Protein AF-X0TZ34-F1 (afdb_monomer_lite)

pLDDT: mean 92.4, std 10.48, range [39.44, 98.81]

Secondary structure (DSSP, 8-state):
--------------PPPBSSS--BPTT-SSEE-SSSEEEEEBPPPB-TT-EEEEEEETT-GGG---EES-SEEEEESPPTT-EEEEEEEEEESSTT-PBPPPPPPEEEE--SSS--PPPBSSB--EEEEEEEEETTEEEEEEPPPB-SSPPPEEEEEEEEE--TT-S-GGGG---EES-SEEEE-S--SSEEEEEEEEE-SSSS--BPBPPPPEEEE--PPP-EEEESSSS-SSHHHHHHHPPTT-EEEE-SEEE-SGGGSS---TT---EEEES-TT-HHHHTTEEE--

Structure (mmCIF, N/CA/C/O backbone):
data_AF-X0TZ34-F1
#
_entry.id   AF-X0TZ34-F1
#
loop_
_atom_site.group_PDB
_atom_site.id
_atom_site.type_symbol
_atom_site.label_atom_id
_atom_site.label_alt_id
_atom_site.label_comp_id
_atom_site.label_asym_id
_atom_site.label_entity_id
_atom_site.label_seq_id
_atom_site.pdbx_PDB_ins_code
_atom_site.Cartn_x
_atom_site.Cartn_y
_atom_site.Cartn_z
_atom_site.occupancy
_atom_site.B_iso_or_equiv
_atom_site.auth_seq_id
_atom_site.auth_comp_id
_atom_site.auth_asym_id
_atom_site.auth_atom_id
_atom_site.pdbx_PDB_model_num
ATOM 1 N N . ARG A 1 1 ? -42.111 -5.971 -45.972 1.00 45.38 1 ARG A N 1
ATOM 2 C CA . ARG A 1 1 ? -40.993 -6.686 -45.313 1.00 45.38 1 ARG A CA 1
ATOM 3 C C . ARG A 1 1 ? -39.808 -5.736 -45.344 1.00 45.38 1 ARG A C 1
ATOM 5 O O . ARG A 1 1 ? -39.245 -5.550 -46.411 1.00 45.38 1 ARG A O 1
ATOM 12 N N . VAL A 1 2 ? -39.549 -5.025 -44.247 1.00 39.44 2 VAL A N 1
ATOM 13 C CA . VAL A 1 2 ? -38.403 -4.110 -44.161 1.00 39.44 2 VAL A CA 1
ATOM 14 C C . VAL A 1 2 ? -37.167 -4.966 -43.904 1.00 39.44 2 VAL A C 1
ATOM 16 O O . VAL A 1 2 ? -37.159 -5.762 -42.968 1.00 39.44 2 VAL A O 1
ATOM 19 N N . ASN A 1 3 ? -36.176 -4.858 -44.788 1.00 45.75 3 ASN A N 1
ATOM 20 C CA . ASN A 1 3 ? -34.859 -5.461 -44.617 1.00 45.75 3 ASN A CA 1
ATOM 21 C C . ASN A 1 3 ? -34.151 -4.718 -43.479 1.00 45.75 3 ASN A C 1
ATOM 23 O O . ASN A 1 3 ? -33.671 -3.608 -43.682 1.00 45.75 3 ASN A O 1
ATOM 27 N N . LEU A 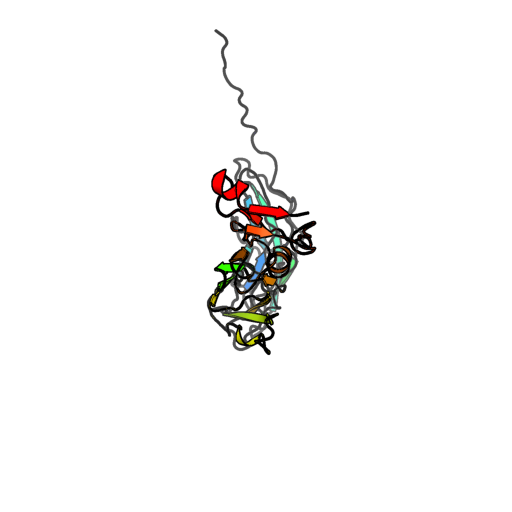1 4 ? -34.077 -5.325 -42.294 1.00 52.50 4 LEU A N 1
ATOM 28 C CA . LEU A 1 4 ? -33.217 -4.870 -41.193 1.00 52.50 4 LEU A CA 1
ATOM 29 C C . LEU A 1 4 ? -31.774 -5.361 -41.415 1.00 52.50 4 LEU A C 1
ATOM 31 O O . LEU A 1 4 ? -31.155 -5.974 -40.549 1.00 52.50 4 LEU A O 1
ATOM 35 N N . GLY A 1 5 ? -31.257 -5.159 -42.628 1.00 50.56 5 GLY A N 1
ATOM 36 C CA . GLY A 1 5 ? -29.884 -5.494 -42.970 1.00 50.56 5 GLY A CA 1
ATOM 37 C C . GLY A 1 5 ? -28.943 -4.412 -42.456 1.00 50.56 5 GLY A C 1
ATOM 38 O O . GLY A 1 5 ? -28.844 -3.381 -43.101 1.00 50.56 5 GLY A O 1
ATOM 39 N N . ARG A 1 6 ? -28.259 -4.708 -41.341 1.00 58.19 6 ARG A N 1
ATOM 40 C CA . ARG A 1 6 ? -27.016 -4.083 -40.846 1.00 58.19 6 ARG A CA 1
ATOM 41 C C . ARG A 1 6 ? -27.006 -2.555 -40.698 1.00 58.19 6 ARG A C 1
ATOM 43 O O . ARG A 1 6 ? -26.849 -1.852 -41.680 1.00 58.19 6 ARG A O 1
ATOM 50 N N . THR A 1 7 ? -26.997 -2.108 -39.445 1.00 47.91 7 THR A N 1
ATOM 51 C CA . THR A 1 7 ? -25.932 -1.269 -38.849 1.00 47.91 7 THR A CA 1
ATOM 52 C C . THR A 1 7 ? -26.250 -1.146 -37.360 1.00 47.91 7 THR A C 1
ATOM 54 O O . THR A 1 7 ? -26.796 -0.147 -36.904 1.00 47.91 7 THR A O 1
ATOM 57 N N . ILE A 1 8 ? -25.956 -2.198 -36.593 1.00 47.84 8 ILE A N 1
ATOM 58 C CA . ILE A 1 8 ? -25.351 -1.931 -35.290 1.00 47.84 8 ILE A CA 1
ATOM 59 C C . ILE A 1 8 ? -23.886 -1.811 -35.673 1.00 47.84 8 ILE A C 1
ATOM 61 O O . ILE A 1 8 ? -23.208 -2.820 -35.847 1.00 47.84 8 ILE A O 1
ATOM 65 N N . ASP A 1 9 ? -23.484 -0.596 -36.026 1.00 50.16 9 ASP A N 1
ATOM 66 C CA . ASP A 1 9 ? -22.079 -0.237 -35.993 1.00 50.16 9 ASP A CA 1
ATOM 67 C C . ASP A 1 9 ? -21.711 -0.421 -34.521 1.00 50.16 9 ASP A C 1
ATOM 69 O O . ASP A 1 9 ? -22.135 0.356 -33.663 1.00 50.16 9 ASP A O 1
ATOM 73 N N . SER A 1 10 ? -21.126 -1.572 -34.185 1.00 57.62 10 SER A N 1
ATOM 74 C CA . SER A 1 10 ? -20.376 -1.672 -32.945 1.00 57.62 10 SER A CA 1
ATOM 75 C C . SER A 1 10 ? -19.333 -0.584 -33.091 1.00 57.62 10 SER A C 1
ATOM 77 O O . SER A 1 10 ? -18.470 -0.739 -33.948 1.00 57.62 10 SER A O 1
ATOM 79 N N . LEU A 1 11 ? -19.512 0.537 -32.392 1.00 67.75 11 LEU A N 1
ATOM 80 C CA . LEU A 1 11 ? -18.576 1.652 -32.439 1.00 67.75 11 LEU A CA 1
ATOM 81 C C . LEU A 1 11 ? -17.196 1.053 -32.179 1.00 67.75 11 LEU A C 1
ATOM 83 O O . LEU A 1 11 ? -16.941 0.577 -31.074 1.00 67.75 11 LEU A O 1
ATOM 87 N N . GLU A 1 12 ? -16.389 0.934 -33.234 1.00 84.38 12 GLU A N 1
ATOM 88 C CA . GLU A 1 12 ? -15.029 0.442 -33.093 1.00 84.38 12 GLU A CA 1
ATOM 89 C C . GLU A 1 12 ? -14.312 1.442 -32.203 1.00 84.38 12 GLU A C 1
ATOM 91 O O . GLU A 1 12 ? -14.440 2.653 -32.391 1.00 84.38 12 GLU A O 1
ATOM 96 N N . ASP A 1 13 ? -13.625 0.927 -31.194 1.00 91.00 13 ASP A N 1
ATOM 97 C CA . ASP A 1 13 ? -12.923 1.778 -30.259 1.00 91.00 13 ASP A CA 1
ATOM 98 C C . ASP A 1 13 ? -11.748 2.461 -30.962 1.00 91.00 13 ASP A C 1
ATOM 100 O O . ASP A 1 13 ? -10.929 1.817 -31.627 1.00 91.00 13 ASP A O 1
ATOM 104 N N . THR A 1 14 ? -11.701 3.782 -30.845 1.00 93.88 14 THR A N 1
ATOM 105 C CA . THR A 1 14 ? -10.663 4.636 -31.428 1.00 93.88 14 THR A CA 1
ATOM 106 C C . THR A 1 14 ? -9.972 5.500 -30.379 1.00 93.88 14 THR A C 1
ATOM 108 O O . THR A 1 14 ? -9.149 6.339 -30.744 1.00 93.88 14 THR A O 1
ATOM 111 N N . ALA A 1 15 ? -10.375 5.404 -29.110 1.00 95.62 15 ALA A N 1
ATOM 112 C CA . ALA A 1 15 ? -9.789 6.194 -28.042 1.00 95.62 15 ALA A CA 1
ATOM 113 C C . ALA A 1 15 ? -8.644 5.398 -27.401 1.00 95.62 15 ALA A C 1
ATOM 115 O O . ALA A 1 15 ? -8.819 4.217 -27.139 1.00 95.62 15 ALA A O 1
ATOM 116 N N . PRO A 1 16 ? -7.474 6.010 -27.158 1.00 97.31 16 PRO A N 1
ATOM 117 C CA . PRO A 1 16 ? -6.454 5.374 -26.342 1.00 97.31 16 PRO A CA 1
ATOM 118 C C . PRO A 1 16 ? -6.848 5.396 -24.852 1.00 97.31 16 PRO A C 1
ATOM 120 O O . PRO A 1 16 ? -7.673 6.227 -24.444 1.00 97.31 16 PRO A O 1
ATOM 123 N N . PRO A 1 17 ? -6.202 4.561 -24.015 1.00 98.31 17 PRO A N 1
ATOM 124 C CA . PRO A 1 17 ? -6.399 4.581 -22.569 1.00 98.31 17 PRO A CA 1
ATOM 125 C C . PRO A 1 17 ? -6.136 5.949 -21.927 1.00 98.31 17 PRO A C 1
ATOM 127 O O . PRO A 1 17 ? -5.286 6.716 -22.373 1.00 98.31 17 PRO A O 1
ATOM 130 N N . VAL A 1 18 ? -6.812 6.228 -20.809 1.00 97.81 18 VAL A N 1
ATOM 131 C CA . VAL A 1 18 ? -6.665 7.482 -20.043 1.00 97.81 18 VAL A CA 1
ATOM 132 C C . VAL A 1 18 ? -5.932 7.216 -18.722 1.00 97.81 18 VAL A C 1
ATOM 134 O O . VAL A 1 18 ? -6.322 6.278 -18.033 1.00 97.81 18 VAL A O 1
ATOM 137 N N . PRO A 1 19 ? -4.962 8.045 -18.281 1.00 97.75 19 PRO A N 1
ATOM 138 C CA . PRO A 1 19 ? -4.499 9.283 -18.911 1.00 97.75 19 PRO A CA 1
ATOM 139 C C . PRO A 1 19 ? -3.610 9.065 -20.143 1.00 97.75 19 PRO A C 1
ATOM 141 O O . PRO A 1 19 ? -2.836 8.115 -20.208 1.00 97.75 19 PRO A O 1
ATOM 144 N N . ASP A 1 20 ? -3.698 10.015 -21.075 1.00 97.44 20 ASP A N 1
ATOM 145 C CA . ASP A 1 20 ? -2.849 10.119 -22.261 1.00 97.44 20 ASP A CA 1
ATOM 146 C C . ASP A 1 20 ? -2.076 11.463 -22.223 1.00 97.44 20 ASP A C 1
ATOM 148 O O . ASP A 1 20 ? -2.704 12.523 -22.351 1.00 97.44 20 ASP A O 1
ATOM 152 N N . PRO A 1 21 ? -0.746 11.466 -21.984 1.00 98.19 21 PRO A N 1
ATOM 153 C CA . PRO A 1 21 ? 0.108 10.295 -21.772 1.00 98.19 21 PRO A CA 1
ATOM 154 C C . PRO A 1 21 ? -0.032 9.694 -20.356 1.00 98.19 21 PRO A C 1
ATOM 156 O O . PRO A 1 21 ? -0.461 10.391 -19.429 1.00 98.19 21 PRO A O 1
ATOM 159 N N . PRO A 1 22 ? 0.417 8.442 -20.138 1.00 98.19 22 PRO A N 1
ATOM 160 C CA . PRO A 1 22 ? 0.488 7.839 -18.814 1.00 98.19 22 PRO A CA 1
ATOM 161 C C . PRO A 1 22 ? 1.369 8.643 -17.856 1.00 98.19 22 PRO A C 1
ATOM 163 O O . PRO A 1 22 ? 2.401 9.206 -18.236 1.00 98.19 22 PRO A O 1
ATOM 166 N N . GLU A 1 23 ? 1.004 8.645 -16.577 1.00 98.00 23 GLU A N 1
ATOM 167 C CA . GLU A 1 23 ? 1.743 9.342 -15.524 1.00 98.00 23 GLU A CA 1
ATOM 168 C C . GLU A 1 23 ? 2.453 8.345 -14.606 1.00 98.00 23 GLU A C 1
ATOM 170 O O . GLU A 1 23 ? 1.881 7.329 -14.215 1.00 98.00 23 GLU A O 1
ATOM 175 N N . TRP A 1 24 ? 3.688 8.653 -14.205 1.00 98.25 24 TRP A N 1
ATOM 176 C CA . TRP A 1 24 ? 4.353 7.911 -13.135 1.00 98.25 24 TRP A CA 1
ATOM 177 C C . TRP A 1 24 ? 3.584 8.062 -11.822 1.00 98.25 24 TRP A C 1
ATOM 179 O O . TRP A 1 24 ? 3.136 9.164 -11.490 1.00 98.25 24 TRP A O 1
ATOM 189 N N . GLU A 1 25 ? 3.462 6.981 -11.054 1.00 97.06 25 GLU A N 1
ATOM 190 C CA . GLU A 1 25 ? 2.879 7.090 -9.722 1.00 97.06 25 GLU A CA 1
ATOM 191 C C . GLU A 1 25 ? 3.878 7.820 -8.803 1.00 97.06 25 GLU A C 1
ATOM 193 O O . GLU A 1 25 ? 5.055 7.452 -8.772 1.00 97.06 25 GLU A O 1
ATOM 198 N N . PRO A 1 26 ? 3.475 8.886 -8.082 1.00 95.12 26 PRO A N 1
ATOM 199 C CA . PRO A 1 26 ? 4.418 9.698 -7.319 1.00 95.12 26 PRO A CA 1
ATOM 200 C C . PRO A 1 26 ? 5.221 8.894 -6.289 1.00 95.12 26 PRO A C 1
ATOM 202 O O . PRO A 1 26 ? 4.654 8.265 -5.395 1.00 95.12 26 PRO A O 1
ATOM 205 N N . GLY A 1 27 ? 6.551 8.966 -6.380 1.00 93.56 27 GLY A N 1
ATOM 206 C CA . GLY A 1 27 ? 7.472 8.216 -5.524 1.00 93.56 27 GLY A CA 1
ATOM 207 C C . GLY A 1 27 ? 7.749 6.790 -6.005 1.00 93.56 27 GLY A C 1
ATOM 208 O O . GLY A 1 27 ? 8.482 6.073 -5.326 1.00 93.56 27 GLY A O 1
ATOM 209 N N . LEU A 1 28 ? 7.166 6.388 -7.138 1.00 97.00 28 LEU A N 1
ATOM 210 C CA . LEU A 1 28 ? 7.337 5.090 -7.794 1.00 97.00 28 LEU A CA 1
ATOM 211 C C . LEU A 1 28 ? 7.873 5.229 -9.226 1.00 97.00 28 LEU A C 1
ATOM 213 O O . LEU A 1 28 ? 7.776 4.299 -10.031 1.00 97.00 28 LEU A O 1
ATOM 217 N N . GLU A 1 29 ? 8.442 6.392 -9.551 1.00 97.94 29 GLU A N 1
ATOM 218 C CA . GLU A 1 29 ? 9.325 6.540 -10.705 1.00 97.94 29 GLU A CA 1
ATOM 219 C C . GLU A 1 29 ? 10.447 5.481 -10.685 1.00 97.94 29 GLU A C 1
ATOM 221 O O . GLU A 1 29 ? 10.712 4.910 -9.624 1.00 97.94 29 GLU A O 1
ATOM 226 N N . PRO A 1 30 ? 11.136 5.233 -11.821 1.00 98.56 30 PRO A N 1
ATOM 227 C CA . PRO A 1 30 ? 12.326 4.391 -11.859 1.00 98.56 30 PRO A CA 1
ATOM 228 C C . PRO A 1 30 ? 13.233 4.624 -10.657 1.00 98.56 30 PRO A C 1
ATOM 230 O O . PRO A 1 30 ? 13.714 5.738 -10.449 1.00 98.56 30 PRO A O 1
ATOM 233 N N . ASN A 1 31 ? 13.422 3.565 -9.877 1.00 97.88 31 ASN A N 1
ATOM 234 C CA . ASN A 1 31 ? 14.247 3.544 -8.685 1.00 97.88 31 ASN A CA 1
ATOM 235 C C . ASN A 1 31 ? 15.001 2.213 -8.621 1.00 97.88 31 ASN A C 1
ATOM 237 O O . ASN A 1 31 ? 14.441 1.140 -8.856 1.00 97.88 31 ASN A O 1
ATOM 241 N N . GLU A 1 32 ? 16.299 2.304 -8.383 1.00 98.00 32 GLU A N 1
ATOM 242 C CA . GLU A 1 32 ? 17.174 1.167 -8.158 1.00 98.00 32 GLU A CA 1
ATOM 243 C C . GLU A 1 32 ? 16.724 0.351 -6.938 1.00 98.00 32 GLU A C 1
ATOM 245 O O . GLU A 1 32 ? 16.246 0.898 -5.949 1.00 98.00 32 GLU A O 1
ATOM 250 N N . THR A 1 33 ? 16.861 -0.972 -7.022 1.00 97.56 33 THR A N 1
ATOM 251 C CA . THR A 1 33 ? 16.586 -1.892 -5.900 1.00 97.56 33 THR A CA 1
ATOM 252 C C . THR A 1 33 ? 17.795 -2.784 -5.635 1.00 97.56 33 THR A C 1
ATOM 254 O O . THR A 1 33 ? 17.649 -3.979 -5.384 1.00 97.56 33 THR A O 1
ATOM 257 N N . GLY A 1 34 ? 18.982 -2.233 -5.892 1.00 96.88 34 GLY A N 1
ATOM 258 C CA . GLY A 1 34 ? 20.256 -2.932 -5.870 1.00 96.88 34 GLY A CA 1
ATOM 259 C C . GLY A 1 34 ? 21.115 -2.636 -7.098 1.00 96.88 34 GLY A C 1
ATOM 260 O O . GLY A 1 34 ? 21.032 -1.584 -7.742 1.00 96.88 34 GLY A O 1
ATOM 261 N N . ARG A 1 35 ? 21.999 -3.580 -7.421 1.00 97.62 35 ARG A N 1
ATOM 262 C CA . ARG A 1 35 ? 23.107 -3.366 -8.366 1.00 97.62 35 ARG A CA 1
ATOM 263 C C . ARG A 1 35 ? 22.755 -3.662 -9.814 1.00 97.62 35 ARG A C 1
ATOM 265 O O . ARG A 1 35 ? 23.406 -3.143 -10.717 1.00 97.62 35 ARG A O 1
ATOM 272 N N . PHE A 1 36 ? 21.753 -4.500 -10.042 1.00 98.00 36 PHE A N 1
ATOM 273 C CA . PHE A 1 36 ? 21.391 -4.982 -11.371 1.00 98.00 36 PHE A CA 1
ATOM 274 C C . PHE A 1 36 ? 19.901 -4.822 -11.675 1.00 98.00 36 PHE A C 1
ATOM 276 O O . PHE A 1 36 ? 19.423 -5.367 -12.678 1.00 98.00 36 PHE A O 1
ATOM 283 N N . THR A 1 37 ? 19.158 -4.099 -10.833 1.00 98.25 37 THR A N 1
ATOM 284 C CA . THR A 1 37 ? 17.704 -3.974 -10.951 1.00 98.25 37 THR A CA 1
ATOM 285 C C . THR A 1 37 ? 17.208 -2.549 -10.721 1.00 98.25 37 THR A C 1
ATOM 287 O O . THR A 1 37 ? 17.684 -1.832 -9.842 1.00 98.25 37 THR A O 1
ATOM 290 N N . ILE A 1 38 ? 16.217 -2.150 -11.519 1.00 98.69 38 ILE A N 1
ATOM 291 C CA . ILE A 1 38 ? 15.450 -0.908 -11.361 1.00 98.69 38 ILE A CA 1
ATOM 292 C C . ILE A 1 38 ? 13.972 -1.278 -11.452 1.00 98.69 38 ILE A C 1
ATOM 294 O O . ILE A 1 38 ? 13.551 -1.927 -12.411 1.00 98.69 38 ILE A O 1
ATOM 298 N N . ALA A 1 39 ? 13.186 -0.854 -10.471 1.00 98.50 39 ALA A N 1
ATOM 299 C CA . ALA A 1 39 ? 11.745 -1.049 -10.426 1.00 98.50 39 ALA A CA 1
ATOM 300 C C . ALA A 1 39 ? 11.012 0.283 -10.623 1.00 98.50 39 ALA A C 1
ATOM 302 O O . ALA A 1 39 ? 11.537 1.354 -10.315 1.00 98.50 39 ALA A O 1
ATOM 303 N N . MET A 1 40 ? 9.811 0.218 -11.191 1.00 98.44 40 MET A N 1
ATOM 304 C CA . MET A 1 40 ? 8.992 1.388 -11.501 1.00 98.44 40 MET A CA 1
ATOM 305 C C . MET A 1 40 ? 7.506 1.026 -11.584 1.00 98.44 40 MET A C 1
ATOM 307 O O . MET A 1 40 ? 7.161 -0.096 -11.953 1.00 98.44 40 MET A O 1
ATOM 311 N N . GLU A 1 41 ? 6.622 1.968 -11.257 1.00 98.19 41 GLU A N 1
ATOM 312 C CA . GLU A 1 41 ? 5.161 1.808 -11.307 1.00 98.19 41 GLU A CA 1
ATOM 313 C C . GLU A 1 41 ? 4.515 3.099 -11.833 1.00 98.19 41 GLU A C 1
ATOM 315 O O . GLU A 1 41 ? 4.890 4.215 -11.465 1.00 98.19 41 GLU A O 1
ATOM 320 N N . VAL A 1 42 ? 3.544 2.950 -12.730 1.00 98.12 42 VAL A N 1
ATOM 321 C CA . VAL A 1 42 ? 2.761 4.062 -13.283 1.00 98.12 42 VAL A CA 1
ATOM 322 C C . VAL A 1 42 ? 1.375 4.074 -12.663 1.00 98.12 42 VAL A C 1
ATOM 324 O O . VAL A 1 42 ? 0.916 3.070 -12.113 1.00 98.12 42 VAL A O 1
ATOM 327 N N . ARG A 1 43 ? 0.688 5.211 -12.761 1.00 97.44 43 ARG A N 1
ATOM 328 C CA . ARG A 1 43 ? -0.738 5.267 -12.457 1.00 97.44 43 ARG A CA 1
ATOM 329 C C . ARG A 1 43 ? -1.496 4.329 -13.378 1.00 97.44 43 ARG A C 1
ATOM 331 O O . ARG A 1 43 ? -1.222 4.272 -14.577 1.00 97.44 43 ARG A O 1
ATOM 338 N N . GLU A 1 44 ? -2.472 3.633 -12.808 1.00 97.12 44 GLU A N 1
ATOM 339 C CA . GLU A 1 44 ? -3.377 2.805 -13.592 1.00 97.12 44 GLU A CA 1
ATOM 340 C C . GLU A 1 44 ? -4.116 3.681 -14.607 1.00 97.12 44 GLU A C 1
ATOM 342 O O . GLU A 1 44 ? -4.827 4.621 -14.250 1.00 97.12 44 GLU A O 1
ATOM 347 N N . CYS A 1 45 ? -3.905 3.369 -15.880 1.00 97.88 45 CYS A N 1
ATOM 348 C CA . CYS A 1 45 ? -4.707 3.866 -16.975 1.00 97.88 45 CYS A CA 1
ATOM 349 C C . CYS A 1 45 ? -5.979 3.017 -17.091 1.00 97.88 45 CYS A C 1
ATOM 351 O O . CYS A 1 45 ? -5.986 1.822 -16.780 1.00 97.88 45 CYS A O 1
ATOM 353 N N . THR A 1 46 ? -7.057 3.634 -17.555 1.00 97.94 46 THR A N 1
ATOM 354 C CA . THR A 1 46 ? -8.374 3.016 -17.699 1.00 97.94 46 THR A CA 1
ATOM 355 C C . THR A 1 46 ? -8.840 3.087 -19.139 1.00 97.94 46 THR A C 1
ATOM 357 O O . THR A 1 46 ? -8.725 4.138 -19.770 1.00 97.94 46 THR A O 1
ATOM 360 N N . ASP A 1 47 ? -9.415 1.987 -19.605 1.00 97.44 47 ASP A N 1
ATOM 361 C CA . ASP A 1 47 ? -10.050 1.855 -20.907 1.00 97.44 47 ASP A CA 1
ATOM 362 C C . ASP A 1 47 ? -11.117 0.748 -20.838 1.00 97.44 47 ASP A C 1
ATOM 364 O O . ASP A 1 47 ? -10.938 -0.228 -20.098 1.00 97.44 47 ASP A O 1
ATOM 368 N N . ASP A 1 48 ? -12.215 0.882 -21.583 1.00 94.94 48 ASP A N 1
ATOM 369 C CA . ASP A 1 48 ? -13.313 -0.096 -21.584 1.00 94.94 48 ASP A CA 1
ATOM 370 C C . ASP A 1 48 ? -12.905 -1.436 -22.227 1.00 94.94 48 ASP A C 1
ATOM 372 O O . ASP A 1 48 ? -13.431 -2.491 -21.855 1.00 94.94 48 ASP A O 1
ATOM 376 N N . ALA A 1 49 ? -11.945 -1.426 -23.156 1.00 94.94 49 ALA A N 1
ATOM 377 C CA . ALA A 1 49 ? -11.353 -2.625 -23.738 1.00 94.94 49 ALA A CA 1
ATOM 378 C C . ALA A 1 49 ? -10.238 -3.227 -22.856 1.00 94.94 49 ALA A C 1
ATOM 380 O O . ALA A 1 49 ? -9.734 -4.313 -23.149 1.00 94.94 49 ALA A O 1
ATOM 381 N N . GLY A 1 50 ? -9.880 -2.582 -21.741 1.00 96.12 50 GLY A N 1
ATOM 382 C CA . GLY A 1 50 ? -8.755 -2.955 -20.882 1.00 96.12 50 GLY A CA 1
ATOM 383 C C . GLY A 1 50 ? -7.417 -2.443 -21.416 1.00 96.12 50 GLY A C 1
ATOM 384 O O . GLY A 1 50 ? -7.322 -2.025 -22.563 1.00 96.12 50 GLY A O 1
ATOM 385 N N . VAL A 1 51 ? -6.374 -2.486 -20.583 1.00 98.44 51 VAL A N 1
ATOM 386 C CA . VAL A 1 51 ? -5.123 -1.749 -20.832 1.00 98.44 51 VAL A CA 1
ATOM 387 C C . VAL A 1 51 ? -3.886 -2.642 -20.755 1.00 98.44 51 VAL A C 1
ATOM 389 O O . VAL A 1 51 ? -3.778 -3.503 -19.879 1.00 98.44 51 VAL A O 1
ATOM 392 N N . GLU A 1 52 ? -2.926 -2.386 -21.642 1.00 98.62 52 GLU A N 1
ATOM 393 C CA . GLU A 1 52 ? -1.544 -2.860 -21.566 1.00 98.62 52 GLU A CA 1
ATOM 394 C C . GLU A 1 52 ? -0.560 -1.682 -21.551 1.00 98.62 52 GLU A C 1
ATOM 396 O O . GLU A 1 52 ? -0.838 -0.606 -22.073 1.00 98.62 52 GLU A O 1
ATOM 401 N N . TYR A 1 53 ? 0.623 -1.904 -20.986 1.00 98.81 53 TYR A N 1
ATOM 402 C CA . TYR A 1 53 ? 1.699 -0.932 -20.821 1.00 98.81 53 TYR A CA 1
ATOM 403 C C . TYR A 1 53 ? 2.970 -1.423 -21.509 1.00 98.81 53 TYR A C 1
ATOM 405 O O . TYR A 1 53 ? 3.271 -2.619 -21.489 1.00 98.81 53 TYR A O 1
ATOM 413 N N . TYR A 1 54 ? 3.737 -0.491 -22.068 1.00 98.81 54 TYR A N 1
ATOM 414 C CA . TYR A 1 54 ? 5.074 -0.724 -22.608 1.00 98.81 54 TYR A CA 1
ATOM 415 C C . TYR A 1 54 ? 6.058 0.240 -21.951 1.00 98.81 54 TYR A C 1
ATOM 417 O O . TYR A 1 54 ? 5.984 1.450 -22.173 1.00 98.81 54 TYR A O 1
ATOM 425 N N . PHE A 1 55 ? 6.991 -0.295 -21.169 1.00 98.81 55 PHE A N 1
ATOM 426 C CA . PHE A 1 55 ? 8.097 0.448 -20.578 1.00 98.81 55 PHE A CA 1
ATOM 427 C C . PHE A 1 55 ? 9.306 0.341 -21.505 1.00 98.81 55 PHE A C 1
ATOM 429 O O . PHE A 1 55 ? 9.874 -0.737 -21.684 1.00 98.81 55 PHE A O 1
ATOM 436 N N . GLU A 1 56 ? 9.688 1.464 -22.104 1.00 98.75 56 GLU A N 1
ATOM 437 C CA . GLU A 1 56 ? 10.866 1.562 -22.961 1.00 98.75 56 GLU A CA 1
ATOM 438 C C . GLU A 1 56 ? 12.056 2.044 -22.137 1.00 98.75 56 GLU A C 1
ATOM 440 O O . GLU A 1 56 ? 11.983 3.086 -21.476 1.00 98.75 56 GLU A O 1
ATOM 445 N N . CYS A 1 57 ? 13.166 1.318 -22.217 1.00 98.69 57 CYS A N 1
ATOM 446 C CA . CYS A 1 57 ? 14.459 1.778 -21.755 1.00 98.69 57 CYS A CA 1
ATOM 447 C C . CYS A 1 57 ? 15.132 2.583 -22.875 1.00 98.69 57 CYS A C 1
ATOM 449 O O . CYS A 1 57 ? 15.808 2.051 -23.754 1.00 98.69 57 CYS A O 1
ATOM 451 N N . VAL A 1 58 ? 14.989 3.905 -22.815 1.00 98.31 58 VAL A N 1
ATOM 452 C CA . VAL A 1 58 ? 15.510 4.859 -23.810 1.00 98.31 58 VAL A CA 1
ATOM 453 C C . VAL A 1 58 ? 17.026 4.723 -24.001 1.00 98.31 58 VAL A C 1
ATOM 455 O O . VAL A 1 58 ? 17.561 4.995 -25.074 1.00 98.31 58 VAL A O 1
ATOM 458 N N . THR A 1 59 ? 17.735 4.337 -22.942 1.00 97.31 59 THR A N 1
ATOM 459 C CA . THR A 1 59 ? 19.195 4.195 -22.937 1.00 97.31 59 THR A CA 1
ATOM 460 C C . THR A 1 59 ? 19.683 2.881 -23.538 1.00 97.31 59 THR A C 1
ATOM 462 O O . THR A 1 59 ? 20.791 2.852 -24.070 1.00 97.31 59 THR A O 1
ATOM 465 N N . ASP A 1 60 ? 18.892 1.810 -23.446 1.00 97.62 60 ASP A N 1
ATOM 466 C CA . ASP A 1 60 ? 19.252 0.482 -23.945 1.00 97.62 60 ASP A CA 1
ATOM 467 C C . ASP A 1 60 ? 17.995 -0.380 -24.127 1.00 97.62 60 ASP A C 1
ATOM 469 O O . ASP A 1 60 ? 17.461 -0.945 -23.172 1.00 97.62 60 ASP A O 1
ATOM 473 N N . SER A 1 61 ? 17.561 -0.531 -25.379 1.00 97.31 61 SER A N 1
ATOM 474 C CA . SER A 1 61 ? 16.335 -1.249 -25.745 1.00 97.31 61 SER A CA 1
ATOM 475 C C . SER A 1 61 ? 16.330 -2.736 -25.370 1.00 97.31 61 SER A C 1
ATOM 477 O O . SER A 1 61 ? 15.301 -3.394 -25.490 1.00 97.31 61 SER A O 1
ATOM 479 N N . SER A 1 62 ? 17.468 -3.314 -24.962 1.00 97.69 62 SER A N 1
ATOM 480 C CA . SER A 1 62 ? 17.494 -4.694 -24.460 1.00 97.69 62 SER A CA 1
ATOM 481 C C . SER A 1 62 ? 16.767 -4.861 -23.119 1.00 97.69 62 SER A C 1
ATOM 483 O O . SER A 1 62 ? 16.416 -5.987 -22.770 1.00 97.69 62 SER A O 1
ATOM 485 N N . PHE A 1 63 ? 16.490 -3.758 -22.413 1.00 98.44 63 PHE A N 1
ATOM 486 C CA . PHE A 1 63 ? 15.755 -3.729 -21.145 1.00 98.44 63 PHE A CA 1
ATOM 487 C C . PHE A 1 63 ? 14.319 -3.200 -21.276 1.00 98.44 63 PHE A C 1
ATOM 489 O O . PHE A 1 63 ? 13.713 -2.819 -20.270 1.00 98.44 63 PHE A O 1
ATOM 496 N N . ASP A 1 64 ? 13.761 -3.172 -22.486 1.00 98.56 64 ASP A N 1
ATOM 497 C CA . ASP A 1 64 ? 12.339 -2.894 -22.700 1.00 98.56 64 ASP A CA 1
ATOM 498 C C . ASP A 1 64 ? 11.466 -4.015 -22.114 1.00 98.56 64 ASP A C 1
ATOM 500 O O . ASP A 1 64 ? 11.803 -5.197 -22.212 1.00 98.56 64 ASP A O 1
ATOM 504 N N . SER A 1 65 ? 10.306 -3.669 -21.551 1.00 98.50 65 SER A N 1
ATOM 505 C CA . SER A 1 65 ? 9.410 -4.662 -20.934 1.00 98.50 65 SER A CA 1
ATOM 506 C C . SER A 1 65 ? 8.658 -5.533 -21.945 1.00 98.50 65 SER A C 1
ATOM 508 O O . SER A 1 65 ? 8.131 -6.587 -21.589 1.00 98.50 65 SER A O 1
ATOM 510 N N . GLY A 1 66 ? 8.528 -5.068 -23.192 1.00 98.38 66 GLY A N 1
ATOM 511 C CA . GLY A 1 66 ? 7.437 -5.508 -24.061 1.00 98.38 66 GLY A CA 1
ATOM 512 C C . GLY A 1 66 ? 6.070 -5.031 -23.545 1.00 98.38 66 GLY A C 1
ATOM 513 O O . GLY A 1 66 ? 5.986 -4.285 -22.569 1.00 98.38 66 GLY A O 1
ATOM 514 N N . TRP A 1 67 ? 4.989 -5.453 -24.203 1.00 98.50 67 TRP A N 1
ATOM 515 C CA . TRP A 1 67 ? 3.627 -5.165 -23.739 1.00 98.50 67 TRP A CA 1
ATOM 516 C C . TRP A 1 67 ? 3.237 -6.083 -22.580 1.00 98.50 67 TRP A C 1
ATOM 518 O O . TRP A 1 67 ? 3.405 -7.300 -22.665 1.00 98.50 67 TRP A O 1
ATOM 528 N N . GLN A 1 68 ? 2.699 -5.499 -21.512 1.00 98.56 68 GLN A N 1
ATOM 529 C CA . GLN A 1 68 ? 2.259 -6.217 -20.317 1.00 98.56 68 GLN A CA 1
ATOM 530 C C . GLN A 1 68 ? 1.013 -5.575 -19.705 1.00 98.56 68 GLN A C 1
ATOM 532 O O . GLN A 1 68 ? 0.825 -4.369 -19.786 1.00 98.56 68 GLN A O 1
ATOM 537 N N . SER A 1 69 ? 0.182 -6.351 -19.010 1.00 97.62 69 SER A N 1
ATOM 538 C CA . SER A 1 69 ? -0.995 -5.814 -18.308 1.00 97.62 69 SER A CA 1
ATOM 539 C C . SER A 1 69 ? -0.654 -5.127 -16.979 1.00 97.62 69 SER A C 1
ATOM 541 O O . SER A 1 69 ? -1.492 -4.448 -16.394 1.00 97.62 69 SER A O 1
ATOM 543 N N . SER A 1 70 ? 0.555 -5.355 -16.454 1.00 97.38 70 SER A N 1
ATOM 544 C CA . SER A 1 70 ? 0.999 -4.793 -15.177 1.00 97.38 70 SER A CA 1
ATOM 545 C C . SER A 1 70 ? 1.383 -3.316 -15.338 1.00 97.38 70 SER A C 1
ATOM 547 O O . SER A 1 70 ? 2.227 -3.013 -16.186 1.00 97.38 70 SER A O 1
ATOM 549 N N . PRO A 1 71 ? 0.868 -2.411 -14.483 1.00 97.56 71 PRO A N 1
ATOM 550 C CA . PRO A 1 71 ? 1.327 -1.022 -14.421 1.00 97.56 71 PRO A CA 1
ATOM 551 C C . PRO A 1 71 ? 2.692 -0.885 -13.720 1.00 97.56 71 PRO A C 1
ATOM 553 O O . PRO A 1 71 ? 3.208 0.219 -13.582 1.00 97.56 71 PRO A O 1
ATOM 556 N N . GLY A 1 72 ? 3.284 -1.984 -13.244 1.00 97.56 72 GLY A N 1
ATOM 557 C CA . GLY A 1 72 ? 4.635 -2.024 -12.687 1.00 97.56 72 GLY A CA 1
ATOM 558 C C . GLY A 1 72 ? 5.593 -2.841 -13.549 1.00 97.56 72 GLY A C 1
ATOM 559 O O . GLY A 1 72 ? 5.199 -3.864 -14.118 1.00 97.56 72 GLY A O 1
ATOM 560 N N . TYR A 1 73 ? 6.853 -2.419 -13.606 1.00 98.56 73 TYR A N 1
ATOM 561 C CA . TYR A 1 73 ? 7.931 -3.098 -14.320 1.00 98.56 73 TYR A CA 1
ATOM 562 C C . TYR A 1 73 ? 9.203 -3.162 -13.468 1.00 98.56 73 TYR A C 1
ATOM 564 O O . TYR A 1 73 ? 9.543 -2.210 -12.767 1.00 98.56 73 TYR A O 1
ATOM 572 N N . ILE A 1 74 ? 9.907 -4.294 -13.540 1.00 98.25 74 ILE A N 1
ATOM 573 C CA . ILE A 1 74 ? 11.217 -4.493 -12.920 1.00 98.25 74 ILE A CA 1
ATOM 574 C C . ILE A 1 74 ? 12.193 -4.855 -14.035 1.00 98.25 74 ILE A C 1
ATOM 576 O O . ILE A 1 74 ? 12.147 -5.961 -14.574 1.00 98.25 74 ILE A O 1
ATOM 580 N N . ALA A 1 75 ? 13.076 -3.920 -14.371 1.00 98.50 75 ALA A N 1
ATOM 581 C CA . ALA A 1 75 ? 14.198 -4.176 -15.257 1.00 98.50 75 ALA A CA 1
ATOM 582 C C . ALA A 1 75 ? 15.285 -4.923 -14.475 1.00 98.50 75 ALA A C 1
ATOM 584 O O . ALA A 1 75 ? 15.655 -4.509 -13.377 1.00 98.50 75 ALA A O 1
ATOM 585 N N . THR A 1 76 ? 15.798 -6.018 -15.034 1.00 97.88 76 THR A N 1
ATOM 586 C CA . THR A 1 76 ? 16.804 -6.880 -14.390 1.00 97.88 76 THR A CA 1
ATOM 587 C C . THR A 1 76 ? 18.000 -7.119 -15.300 1.00 97.88 76 THR A C 1
ATOM 589 O O . THR A 1 76 ? 17.853 -7.101 -16.519 1.00 97.88 76 THR A O 1
ATOM 592 N N . GLY A 1 77 ? 19.158 -7.441 -14.721 1.00 97.75 77 GLY A N 1
ATOM 593 C CA . GLY A 1 77 ? 20.375 -7.729 -15.488 1.00 97.75 77 GLY A CA 1
ATOM 594 C C . GLY A 1 77 ? 21.067 -6.473 -16.019 1.00 97.75 77 GLY A C 1
ATOM 595 O O . GLY A 1 77 ? 21.813 -6.549 -16.994 1.00 97.75 77 GLY A O 1
ATOM 596 N N . LEU A 1 78 ? 20.801 -5.330 -15.386 1.00 98.38 78 LEU A N 1
ATOM 597 C CA . LEU A 1 78 ? 21.440 -4.049 -15.672 1.00 98.38 78 LEU A CA 1
ATOM 598 C C . LEU A 1 78 ? 22.930 -4.093 -15.295 1.00 98.38 78 LEU A C 1
ATOM 600 O O . LEU A 1 78 ? 23.375 -5.018 -14.623 1.00 98.38 78 LEU A O 1
ATOM 604 N N . ALA A 1 79 ? 23.719 -3.112 -15.727 1.00 98.31 79 ALA A N 1
ATOM 605 C CA . ALA A 1 79 ? 25.108 -2.964 -15.296 1.00 98.31 79 ALA A CA 1
ATOM 606 C C . ALA A 1 79 ? 25.199 -2.087 -14.039 1.00 98.31 79 ALA A C 1
ATOM 608 O O . ALA A 1 79 ? 24.492 -1.088 -13.962 1.00 98.31 79 ALA A O 1
ATOM 609 N N . GLU A 1 80 ? 26.110 -2.409 -13.110 1.00 98.25 80 GLU A N 1
ATOM 610 C CA . GLU A 1 80 ? 26.337 -1.605 -11.895 1.00 98.25 80 GLU A CA 1
ATOM 611 C C . GLU A 1 80 ? 26.695 -0.148 -12.233 1.00 98.25 80 GLU A C 1
ATOM 613 O O . GLU A 1 80 ? 27.304 0.133 -13.274 1.00 98.25 80 GLU A O 1
ATOM 618 N N . ASN A 1 81 ? 26.380 0.780 -11.322 1.00 98.06 81 ASN A N 1
ATOM 619 C CA . ASN A 1 81 ? 26.702 2.208 -11.443 1.00 98.06 81 ASN A CA 1
ATOM 620 C C . ASN A 1 81 ? 26.339 2.833 -12.806 1.00 98.06 81 ASN A C 1
ATOM 622 O O . ASN A 1 81 ? 27.068 3.687 -13.323 1.00 98.06 81 ASN A O 1
ATOM 626 N N . THR A 1 82 ? 25.248 2.373 -13.421 1.00 98.50 82 THR A N 1
ATOM 627 C CA . THR A 1 82 ? 24.824 2.817 -14.749 1.00 98.50 82 THR A CA 1
ATOM 628 C C . THR A 1 82 ? 23.455 3.472 -14.663 1.00 98.50 82 THR A C 1
ATOM 630 O O . THR A 1 82 ? 22.518 2.933 -14.076 1.00 98.50 82 THR A O 1
ATOM 633 N N . THR A 1 83 ? 23.344 4.669 -15.239 1.00 98.69 83 THR A N 1
ATOM 634 C CA . THR A 1 83 ? 22.082 5.404 -15.300 1.00 98.69 83 THR A CA 1
ATOM 635 C C . THR A 1 83 ? 21.253 4.922 -16.482 1.00 98.69 83 THR A C 1
ATOM 637 O O . THR A 1 83 ? 21.682 5.039 -17.631 1.00 98.69 83 THR A O 1
ATOM 640 N N . TYR A 1 84 ? 20.038 4.462 -16.204 1.00 98.75 84 TYR A N 1
ATOM 641 C CA . TYR A 1 84 ? 19.059 4.074 -17.215 1.00 98.75 84 TYR A CA 1
ATOM 642 C C . TYR A 1 84 ? 17.898 5.057 -17.222 1.00 98.75 84 TYR A C 1
ATOM 644 O O . TYR A 1 84 ? 17.509 5.563 -16.171 1.00 98.75 84 TYR A O 1
ATOM 652 N N . THR A 1 85 ? 17.350 5.342 -18.404 1.00 98.75 85 THR A N 1
ATOM 653 C CA . THR A 1 85 ? 16.178 6.217 -18.558 1.00 98.75 85 THR A CA 1
ATOM 654 C C . THR A 1 85 ? 15.014 5.424 -19.116 1.00 98.75 85 THR A C 1
ATOM 656 O O . THR A 1 85 ? 15.147 4.820 -20.176 1.00 98.75 85 THR A O 1
ATOM 659 N N . PHE A 1 86 ? 13.875 5.472 -18.432 1.00 98.81 86 PHE A N 1
ATOM 660 C CA . PHE A 1 86 ? 12.648 4.800 -18.832 1.00 98.81 86 PHE A CA 1
ATOM 661 C C . PHE A 1 86 ? 11.541 5.802 -19.142 1.00 98.81 86 PHE A C 1
ATOM 663 O O . PHE A 1 86 ? 11.423 6.840 -18.486 1.00 98.81 86 PHE A O 1
ATOM 670 N N . ARG A 1 87 ? 10.706 5.468 -20.123 1.00 98.75 87 ARG A N 1
ATOM 671 C CA . ARG A 1 87 ? 9.408 6.105 -20.390 1.00 98.75 87 ARG A CA 1
ATOM 672 C C . ARG A 1 87 ? 8.368 5.020 -20.647 1.00 98.75 87 ARG A C 1
ATOM 674 O O . ARG A 1 87 ? 8.725 3.896 -20.989 1.00 98.75 87 ARG A O 1
ATOM 681 N N . VAL A 1 88 ? 7.095 5.348 -20.486 1.00 98.81 88 VAL A N 1
ATOM 682 C CA . VAL A 1 88 ? 5.992 4.394 -20.654 1.00 98.81 88 VAL A CA 1
ATOM 683 C C . VAL A 1 88 ? 4.972 4.929 -21.652 1.00 98.81 88 VAL A C 1
ATOM 685 O O . VAL A 1 88 ? 4.764 6.136 -21.741 1.00 98.81 88 VAL A O 1
ATOM 688 N N . LYS A 1 89 ? 4.329 4.036 -22.394 1.00 98.56 89 LYS A N 1
ATOM 689 C CA . LYS A 1 89 ? 3.056 4.300 -23.072 1.00 98.56 89 LYS A CA 1
ATOM 690 C C . LYS A 1 89 ? 2.077 3.178 -22.748 1.00 98.56 89 LYS A C 1
ATOM 692 O O . LYS A 1 89 ? 2.503 2.087 -22.359 1.00 98.56 89 LYS A O 1
ATOM 697 N N . ALA A 1 90 ? 0.793 3.442 -22.914 1.00 98.75 90 ALA A N 1
ATOM 698 C CA . ALA A 1 90 ? -0.260 2.455 -22.760 1.00 98.75 90 ALA A CA 1
ATOM 699 C C . ALA A 1 90 ? -0.960 2.211 -24.100 1.00 98.75 90 ALA A C 1
ATOM 701 O O . ALA A 1 90 ? -0.861 3.020 -25.022 1.00 98.75 90 ALA A O 1
ATOM 702 N N . ARG A 1 91 ? -1.654 1.083 -24.206 1.00 98.50 91 ARG A N 1
ATOM 703 C CA . ARG A 1 91 ? -2.584 0.796 -25.295 1.00 98.50 91 ARG A CA 1
ATOM 704 C C . ARG A 1 91 ? -3.809 0.071 -24.777 1.00 98.50 91 ARG A C 1
ATOM 706 O O . ARG A 1 91 ? -3.730 -0.603 -23.748 1.00 98.50 91 ARG A O 1
ATOM 713 N N . ASP A 1 92 ? -4.909 0.187 -25.497 1.00 97.75 92 ASP A N 1
ATOM 714 C CA . ASP A 1 92 ? -6.087 -0.632 -25.236 1.00 97.75 92 ASP A CA 1
ATOM 715 C C . ASP A 1 92 ? -5.941 -2.059 -25.816 1.00 97.75 92 ASP A C 1
ATOM 717 O O . ASP A 1 92 ? -5.037 -2.344 -26.612 1.00 97.75 92 ASP A O 1
ATOM 721 N N . ASN A 1 93 ? -6.843 -2.971 -25.433 1.00 95.94 93 ASN A N 1
ATOM 722 C CA . ASN A 1 93 ? -6.953 -4.307 -26.047 1.00 95.94 93 ASN A CA 1
ATOM 723 C C . ASN A 1 93 ? -8.042 -4.396 -27.130 1.00 95.94 93 ASN A C 1
ATOM 725 O O . ASN A 1 93 ? -8.527 -5.491 -27.444 1.00 95.94 93 ASN A O 1
ATOM 729 N N . SER A 1 94 ? -8.451 -3.265 -27.703 1.00 95.00 94 SER A N 1
ATOM 730 C CA . SER A 1 94 ? -9.348 -3.247 -28.854 1.00 95.00 94 SER A CA 1
ATOM 731 C C . SER A 1 94 ? -8.640 -3.815 -30.100 1.00 95.00 94 SER A C 1
ATOM 733 O O . SER A 1 94 ? -7.412 -3.941 -30.133 1.00 95.00 94 SER A O 1
ATOM 735 N N . PRO A 1 95 ? -9.375 -4.145 -31.180 1.00 93.31 95 PRO A N 1
ATOM 736 C CA . PRO A 1 95 ? -8.757 -4.540 -32.447 1.00 93.31 95 PRO A CA 1
ATOM 737 C C . PRO A 1 95 ? -7.806 -3.487 -33.040 1.00 93.31 95 PRO A C 1
ATOM 739 O O . PRO A 1 95 ? -6.911 -3.857 -33.800 1.00 93.31 95 PRO A O 1
ATOM 742 N N . ASN A 1 96 ? -8.006 -2.206 -32.706 1.00 92.81 96 ASN A N 1
ATOM 743 C CA . ASN A 1 96 ? -7.186 -1.095 -33.186 1.00 92.81 96 ASN A CA 1
ATOM 744 C C . ASN A 1 96 ? -5.934 -0.869 -32.332 1.00 92.81 96 ASN A C 1
ATOM 746 O O . ASN A 1 96 ? -4.982 -0.278 -32.840 1.00 92.81 96 ASN A O 1
ATOM 750 N N . GLN A 1 97 ? -5.912 -1.378 -31.092 1.00 96.31 97 GLN A N 1
ATOM 751 C CA . GLN A 1 97 ? -4.810 -1.207 -30.143 1.00 96.31 97 GLN A CA 1
ATOM 752 C C . GLN A 1 97 ? -4.401 0.263 -30.032 1.00 96.31 97 GLN A C 1
ATOM 754 O O . GLN A 1 97 ? -3.245 0.603 -30.301 1.00 96.31 97 GLN A O 1
ATOM 759 N N . ASN A 1 98 ? -5.355 1.147 -29.721 1.00 97.50 98 ASN A N 1
ATOM 760 C CA . ASN A 1 98 ? -5.074 2.577 -29.721 1.00 97.50 98 ASN A CA 1
ATOM 761 C C . ASN A 1 98 ? -4.054 2.872 -28.617 1.00 97.50 98 ASN A C 1
ATOM 763 O O . ASN A 1 98 ? -4.237 2.498 -27.458 1.00 97.50 98 ASN A O 1
ATOM 767 N N . GLU A 1 99 ? -2.945 3.501 -28.999 1.00 98.50 99 GLU A N 1
ATOM 768 C CA . GLU A 1 99 ? -1.827 3.792 -28.106 1.00 98.50 99 GLU A CA 1
ATOM 769 C C . GLU A 1 99 ? -1.884 5.243 -27.630 1.00 98.50 99 GLU A C 1
ATOM 771 O O . GLU A 1 99 ? -2.222 6.144 -28.399 1.00 98.50 99 GLU A O 1
ATOM 776 N N . THR A 1 100 ? -1.494 5.468 -26.381 1.00 98.62 100 THR A N 1
ATOM 777 C CA . THR A 1 100 ? -1.247 6.806 -25.841 1.00 98.62 100 THR A CA 1
ATOM 778 C C . THR A 1 100 ? 0.039 7.406 -26.414 1.00 98.62 100 THR A C 1
ATOM 780 O O . THR A 1 100 ? 0.930 6.697 -26.901 1.00 98.62 100 THR A O 1
ATOM 783 N N . ASP A 1 101 ? 0.218 8.708 -26.222 1.00 98.69 101 ASP A N 1
ATOM 784 C CA . ASP A 1 101 ? 1.529 9.339 -26.249 1.00 98.69 101 ASP A CA 1
ATOM 785 C C . ASP A 1 101 ? 2.452 8.756 -25.158 1.00 98.69 101 ASP A C 1
ATOM 787 O O . ASP A 1 101 ? 2.037 8.122 -24.179 1.00 98.69 101 ASP A O 1
ATOM 791 N N . TRP A 1 102 ? 3.755 8.972 -25.338 1.00 98.69 102 TRP A N 1
ATOM 792 C CA . TRP A 1 102 ? 4.769 8.583 -24.361 1.00 98.69 102 TRP A CA 1
ATOM 793 C C . TRP A 1 102 ? 4.764 9.504 -23.139 1.00 98.69 102 TRP A C 1
ATOM 795 O O . TRP A 1 102 ? 4.715 10.729 -23.265 1.00 98.69 102 TRP A O 1
ATOM 805 N N . SER A 1 103 ? 4.946 8.919 -21.957 1.00 98.62 103 SER A N 1
ATOM 806 C CA . SER A 1 103 ? 5.200 9.657 -20.724 1.00 98.62 103 SER A CA 1
ATOM 807 C C . SER A 1 103 ? 6.549 10.378 -20.737 1.00 98.62 103 SER A C 1
ATOM 809 O O . SER A 1 103 ? 7.424 10.152 -21.584 1.00 98.62 103 SER A O 1
ATOM 811 N N . ILE A 1 104 ? 6.746 11.249 -19.744 1.00 97.31 104 ILE A N 1
ATOM 812 C CA . ILE A 1 104 ? 8.050 11.872 -19.520 1.00 97.31 104 ILE A CA 1
ATOM 813 C C . ILE A 1 104 ? 9.082 10.809 -19.118 1.00 97.31 104 ILE A C 1
ATOM 815 O O . ILE A 1 104 ? 8.812 9.949 -18.276 1.00 97.31 104 ILE A O 1
ATOM 819 N N . GLY A 1 105 ? 10.289 10.906 -19.677 1.00 98.25 105 GLY A N 1
ATOM 820 C CA . GLY A 1 105 ? 11.403 10.045 -19.286 1.00 98.25 105 GLY A CA 1
ATOM 821 C C . GLY A 1 105 ? 11.860 10.314 -17.849 1.00 98.25 105 GLY A C 1
ATOM 822 O O . GLY A 1 105 ? 11.995 11.471 -17.440 1.00 98.25 105 GLY A O 1
ATOM 823 N N . LYS A 1 106 ? 12.121 9.250 -17.091 1.00 98.69 106 LYS A N 1
ATOM 824 C CA . LYS A 1 106 ? 12.684 9.283 -15.734 1.00 98.69 106 LYS A CA 1
ATOM 825 C C . LYS A 1 106 ? 13.874 8.340 -15.644 1.00 98.69 106 LYS A C 1
ATOM 827 O O . LYS A 1 106 ? 13.913 7.338 -16.352 1.00 98.69 106 LYS A O 1
ATOM 832 N N . SER A 1 107 ? 14.834 8.658 -14.785 1.00 98.44 107 SER A N 1
ATOM 833 C CA . SER A 1 107 ? 16.095 7.921 -14.709 1.00 98.44 107 SER A CA 1
ATOM 834 C C . SER A 1 107 ? 16.404 7.466 -13.290 1.00 98.44 107 SER A C 1
ATOM 836 O O . SER A 1 107 ? 16.120 8.196 -12.344 1.00 98.44 107 SER A O 1
ATOM 838 N N . ALA A 1 108 ? 17.054 6.312 -13.179 1.00 98.38 108 ALA A N 1
ATOM 839 C CA . ALA A 1 108 ? 17.647 5.783 -11.952 1.00 98.38 108 ALA A CA 1
ATOM 840 C C . ALA A 1 108 ? 19.056 5.263 -12.240 1.00 98.38 108 ALA A C 1
ATOM 842 O O . ALA A 1 108 ? 19.398 4.997 -13.395 1.00 98.38 108 ALA A O 1
ATOM 843 N N . THR A 1 109 ? 19.878 5.154 -11.198 1.00 98.56 109 THR A N 1
ATOM 844 C CA . THR A 1 109 ? 21.253 4.649 -11.301 1.00 98.56 109 THR A CA 1
ATOM 845 C C . THR A 1 109 ? 21.408 3.491 -10.339 1.00 98.56 109 THR A C 1
ATOM 847 O O . THR A 1 109 ? 21.262 3.675 -9.140 1.00 98.56 109 THR A O 1
ATOM 850 N N . THR A 1 110 ? 21.704 2.312 -10.874 1.00 98.50 110 THR A N 1
ATOM 851 C CA . THR A 1 110 ? 21.959 1.109 -10.074 1.00 98.50 110 THR A CA 1
ATOM 852 C C . THR A 1 110 ? 23.142 1.297 -9.131 1.00 98.50 110 THR A C 1
ATOM 854 O O . THR A 1 110 ? 24.105 1.992 -9.476 1.00 98.50 110 THR A O 1
ATOM 857 N N . ASP A 1 111 ? 23.139 0.571 -8.021 1.00 97.75 111 ASP A N 1
ATOM 858 C CA . ASP A 1 111 ? 24.220 0.615 -7.042 1.00 97.75 111 ASP A CA 1
ATOM 859 C C . ASP A 1 111 ? 25.579 0.153 -7.593 1.00 97.75 111 ASP A C 1
ATOM 861 O O . ASP A 1 111 ? 25.681 -0.562 -8.594 1.00 97.75 111 ASP A O 1
ATOM 865 N N . LEU A 1 112 ? 26.646 0.559 -6.897 1.00 97.19 112 LEU A N 1
ATOM 866 C CA . LEU A 1 112 ? 28.027 0.167 -7.177 1.00 97.19 112 LEU A CA 1
ATOM 867 C C . LEU A 1 112 ? 28.564 -0.728 -6.055 1.00 97.19 112 LEU A C 1
ATOM 869 O O . LEU A 1 112 ? 28.563 -0.332 -4.891 1.00 97.19 112 LEU A O 1
ATOM 873 N N . ASN A 1 113 ? 29.151 -1.875 -6.407 1.00 95.00 113 ASN A N 1
ATOM 874 C CA . ASN A 1 113 ? 29.763 -2.869 -5.513 1.00 95.00 113 ASN A CA 1
ATOM 875 C C . ASN A 1 113 ? 28.783 -3.608 -4.587 1.00 95.00 113 ASN A C 1
ATOM 877 O O . ASN A 1 113 ? 28.774 -4.843 -4.580 1.00 95.00 113 ASN A O 1
ATOM 881 N N . THR A 1 114 ? 27.985 -2.887 -3.797 1.00 95.75 114 THR A N 1
ATOM 882 C CA . THR A 1 114 ? 27.055 -3.440 -2.798 1.00 95.75 114 THR A CA 1
ATOM 883 C C . THR A 1 114 ? 25.695 -2.774 -2.896 1.00 95.75 114 THR A C 1
ATOM 885 O O . THR A 1 114 ? 25.637 -1.580 -3.160 1.00 95.75 114 THR A O 1
ATOM 888 N N . ASP A 1 115 ? 24.642 -3.526 -2.602 1.00 96.38 115 ASP A N 1
ATOM 889 C CA . ASP A 1 115 ? 23.288 -2.999 -2.477 1.00 96.38 115 ASP A CA 1
ATOM 890 C C . ASP A 1 115 ? 23.162 -2.051 -1.267 1.00 96.38 115 ASP A C 1
ATOM 892 O O . ASP A 1 115 ? 23.432 -2.426 -0.117 1.00 96.38 115 ASP A O 1
ATOM 896 N N . THR A 1 116 ? 22.799 -0.803 -1.548 1.00 95.88 116 THR A N 1
ATOM 897 C CA . THR A 1 116 ? 22.497 0.252 -0.571 1.00 95.88 116 THR A CA 1
ATOM 898 C C . THR A 1 116 ? 21.078 0.794 -0.727 1.00 95.88 116 THR A C 1
ATOM 900 O O . THR A 1 116 ? 20.705 1.762 -0.059 1.00 95.88 116 THR A O 1
ATOM 903 N N . SER A 1 117 ? 20.295 0.173 -1.603 1.00 96.62 117 SER A N 1
ATOM 904 C CA . SER A 1 117 ? 18.965 0.612 -1.987 1.00 96.62 117 SER A CA 1
ATOM 905 C C . SER A 1 117 ? 17.928 -0.110 -1.136 1.00 96.62 117 SER A C 1
ATOM 907 O O . SER A 1 117 ? 18.053 -1.306 -0.902 1.00 96.62 117 SER A O 1
ATOM 909 N N . PRO A 1 118 ? 16.902 0.583 -0.621 1.00 97.25 118 PRO A N 1
ATOM 910 C CA . PRO A 1 118 ? 15.798 -0.095 0.038 1.00 97.25 118 PRO A CA 1
ATOM 911 C C . PRO A 1 118 ? 14.931 -0.853 -0.982 1.00 97.25 118 PRO A C 1
ATOM 913 O O . PRO A 1 118 ? 14.894 -0.474 -2.155 1.00 97.25 118 PRO A O 1
ATOM 916 N N . PRO A 1 119 ? 14.112 -1.819 -0.525 1.00 98.06 119 PRO A N 1
ATOM 917 C CA . PRO A 1 119 ? 13.112 -2.451 -1.374 1.00 98.06 119 PRO A CA 1
ATOM 918 C C . PRO A 1 119 ? 12.209 -1.440 -2.079 1.00 98.06 119 PRO A C 1
ATOM 920 O O . PRO A 1 119 ? 11.774 -0.456 -1.479 1.00 98.06 119 PRO A O 1
ATOM 923 N N . PHE A 1 120 ? 11.812 -1.739 -3.313 1.00 97.88 120 PHE A N 1
ATOM 924 C CA . PHE A 1 120 ? 10.775 -0.985 -4.007 1.00 97.88 120 PHE A CA 1
ATOM 925 C C . PHE A 1 120 ? 9.382 -1.454 -3.571 1.00 97.88 120 PHE A C 1
ATOM 927 O O . PHE A 1 120 ? 9.128 -2.660 -3.545 1.00 97.88 120 PHE A O 1
ATOM 934 N N . PRO A 1 121 ? 8.432 -0.552 -3.278 1.00 97.12 121 PRO A N 1
ATOM 935 C CA . PRO A 1 121 ? 8.572 0.905 -3.270 1.00 97.12 121 PRO A CA 1
ATOM 936 C C . PRO A 1 121 ? 9.426 1.424 -2.093 1.00 97.12 121 PRO A C 1
ATOM 938 O O . PRO A 1 121 ? 9.264 0.922 -0.978 1.00 97.12 121 PRO A O 1
ATOM 941 N N . PRO A 1 122 ? 10.230 2.495 -2.282 1.00 96.00 122 PRO A N 1
ATOM 942 C CA . PRO A 1 122 ? 11.137 3.017 -1.250 1.00 96.00 122 PRO A CA 1
ATOM 943 C C . PRO A 1 122 ? 10.405 3.582 -0.023 1.00 96.00 122 PRO A C 1
ATOM 945 O O . PRO A 1 122 ? 10.999 3.756 1.042 1.00 96.00 122 PRO A O 1
ATOM 948 N N . LYS A 1 123 ? 9.099 3.851 -0.143 1.00 97.44 123 LYS A N 1
ATOM 949 C CA . LYS A 1 123 ? 8.179 4.066 0.977 1.00 97.44 123 LYS A CA 1
ATOM 950 C C . LYS A 1 123 ? 7.148 2.942 0.996 1.00 97.44 123 LYS A C 1
ATOM 952 O O . LYS A 1 123 ? 6.426 2.744 0.017 1.00 97.44 123 LYS A O 1
ATOM 957 N N . SER A 1 124 ? 7.035 2.252 2.128 1.00 98.00 124 SER A N 1
ATOM 958 C CA . SER A 1 124 ? 6.050 1.183 2.298 1.00 98.00 124 SER A CA 1
ATOM 959 C C . SER A 1 124 ? 4.611 1.695 2.164 1.00 98.00 124 SER A C 1
ATOM 961 O O . SER A 1 124 ? 4.290 2.834 2.509 1.00 98.00 124 SER A O 1
ATOM 963 N N . ARG A 1 125 ? 3.717 0.839 1.664 1.00 96.88 125 ARG A N 1
ATOM 964 C CA . ARG A 1 125 ? 2.300 1.157 1.424 1.00 96.88 125 ARG A CA 1
ATOM 965 C C . ARG A 1 125 ? 1.406 0.083 2.029 1.00 96.88 125 ARG A C 1
ATOM 967 O O . ARG A 1 125 ? 1.786 -1.085 2.083 1.00 96.88 125 ARG A O 1
ATOM 974 N N . TRP A 1 126 ? 0.198 0.459 2.432 1.00 98.19 126 TRP A N 1
ATOM 975 C CA . TRP A 1 126 ? -0.828 -0.498 2.836 1.00 98.19 126 TRP A CA 1
ATOM 976 C C . TRP A 1 126 ? -1.466 -1.140 1.600 1.00 98.19 126 TRP A C 1
ATOM 978 O O . TRP A 1 126 ? -1.892 -0.441 0.686 1.00 98.19 126 TRP A O 1
ATOM 988 N N . ALA A 1 127 ? -1.558 -2.469 1.578 1.00 97.62 127 ALA A N 1
ATOM 989 C CA . ALA A 1 127 ? -2.537 -3.171 0.745 1.00 97.62 127 ALA A CA 1
ATOM 990 C C . ALA A 1 127 ? -3.909 -3.184 1.433 1.00 97.62 127 ALA A C 1
ATOM 992 O O . ALA A 1 127 ? -4.949 -3.163 0.782 1.00 97.62 127 ALA A O 1
ATOM 993 N N . MET A 1 128 ? -3.898 -3.215 2.765 1.00 97.88 128 MET A N 1
ATOM 994 C CA . MET A 1 128 ? -5.069 -3.110 3.617 1.00 97.88 128 MET A CA 1
ATOM 995 C C . MET A 1 128 ? -4.654 -2.382 4.890 1.00 97.88 128 MET A C 1
ATOM 997 O O . MET A 1 128 ? -3.882 -2.921 5.689 1.00 97.88 12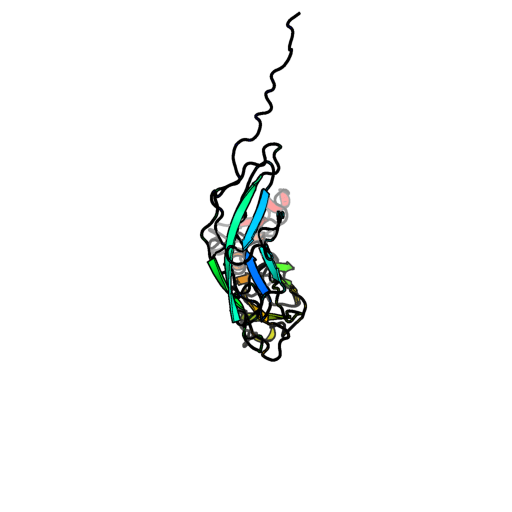8 MET A O 1
ATOM 1001 N N . GLU A 1 129 ? -5.161 -1.164 5.062 1.00 98.31 129 GLU A N 1
ATOM 1002 C CA . GLU A 1 129 ? -4.997 -0.414 6.306 1.00 98.31 129 GLU A CA 1
ATOM 1003 C C . GLU A 1 129 ? -5.548 -1.220 7.501 1.00 98.31 129 GLU A C 1
ATOM 1005 O O . GLU A 1 129 ? -6.418 -2.084 7.313 1.00 98.31 129 GLU A O 1
ATOM 1010 N N . PRO A 1 130 ? -5.055 -0.969 8.729 1.00 98.25 130 PRO A N 1
ATOM 1011 C CA . PRO A 1 130 ? -5.570 -1.596 9.937 1.00 98.25 130 PRO A CA 1
ATOM 1012 C C . PRO A 1 130 ? -7.088 -1.512 10.011 1.00 98.25 130 PRO A C 1
ATOM 1014 O O . PRO A 1 130 ? -7.680 -0.437 9.958 1.00 98.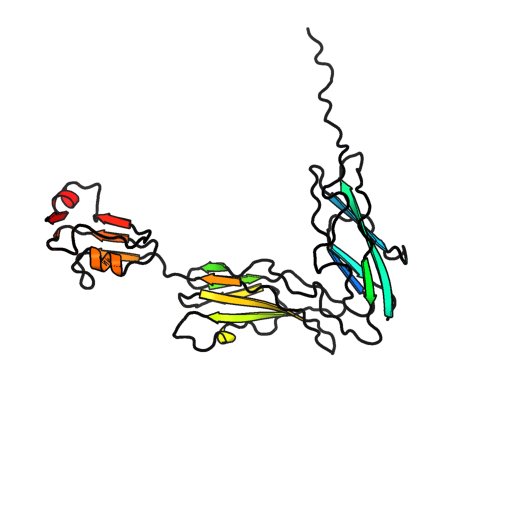25 130 PRO A O 1
ATOM 1017 N N . ARG A 1 131 ? -7.729 -2.669 10.157 1.00 96.06 131 ARG A N 1
ATOM 1018 C CA . ARG A 1 131 ? -9.178 -2.760 10.317 1.00 96.06 131 ARG A CA 1
ATOM 1019 C C . ARG A 1 131 ? -9.547 -3.829 11.327 1.00 96.06 131 ARG A C 1
ATOM 1021 O O . ARG A 1 131 ? -8.818 -4.809 11.506 1.00 96.06 131 ARG A O 1
ATOM 1028 N N . LYS A 1 132 ? -10.715 -3.676 11.952 1.00 94.69 132 LYS A N 1
ATOM 1029 C CA . LYS A 1 132 ? -11.256 -4.712 12.831 1.00 94.69 132 LYS A CA 1
ATOM 1030 C C . LYS A 1 132 ? -11.708 -5.916 12.003 1.00 94.69 132 LYS A C 1
ATOM 1032 O O . LYS A 1 132 ? -12.397 -5.764 10.996 1.00 94.69 132 LYS A O 1
ATOM 1037 N N . PHE A 1 133 ? -11.332 -7.108 12.444 1.00 90.38 133 PHE A N 1
ATOM 1038 C CA . PHE A 1 133 ? -11.863 -8.382 11.950 1.00 90.38 133 PHE A CA 1
ATOM 1039 C C . PHE A 1 133 ? -12.914 -8.944 12.906 1.00 90.38 133 PHE A C 1
ATOM 1041 O O . PHE A 1 133 ? -13.892 -9.548 12.475 1.00 90.38 133 PHE A O 1
ATOM 1048 N N . THR A 1 134 ? -12.722 -8.713 14.203 1.00 89.38 134 THR A N 1
ATOM 1049 C CA . THR A 1 134 ? -13.724 -8.927 15.250 1.00 89.38 134 THR A CA 1
ATOM 1050 C C . THR A 1 134 ? -13.658 -7.753 16.229 1.00 89.38 134 THR A C 1
ATOM 1052 O O . THR A 1 134 ? -12.855 -6.841 16.034 1.00 89.38 134 THR A O 1
ATOM 1055 N N . GLU A 1 135 ? -14.463 -7.768 17.290 1.00 88.62 135 GLU A N 1
ATOM 1056 C CA . GLU A 1 135 ? -14.429 -6.711 18.313 1.00 88.62 135 GLU A CA 1
ATOM 1057 C C . GLU A 1 135 ? -13.104 -6.640 19.092 1.00 88.62 135 GLU A C 1
ATOM 1059 O O . GLU A 1 135 ? -12.818 -5.622 19.708 1.00 88.62 135 GLU A O 1
ATOM 1064 N N . THR A 1 136 ? -12.271 -7.686 19.040 1.00 91.56 136 THR A N 1
ATOM 1065 C CA . THR A 1 136 ? -10.985 -7.758 19.763 1.00 91.56 136 THR A CA 1
ATOM 1066 C C . THR A 1 136 ? -9.822 -8.210 18.875 1.00 91.56 136 THR A C 1
ATOM 1068 O O . THR A 1 136 ? -8.768 -8.607 19.376 1.00 91.56 136 THR A O 1
ATOM 1071 N N . ILE A 1 137 ? -10.004 -8.192 17.548 1.00 95.00 137 ILE A N 1
ATOM 1072 C CA . ILE A 1 137 ? -8.973 -8.584 16.580 1.00 95.00 137 ILE A CA 1
ATOM 1073 C C . ILE A 1 137 ? -8.826 -7.499 15.518 1.00 95.00 137 ILE A C 1
ATOM 1075 O O . ILE A 1 137 ? -9.786 -7.199 14.803 1.00 95.00 137 ILE A O 1
ATOM 1079 N N . ILE A 1 138 ? -7.606 -6.987 15.359 1.00 97.69 138 ILE A N 1
ATOM 1080 C CA . ILE A 1 138 ? -7.207 -6.116 14.247 1.00 97.69 138 ILE A CA 1
ATOM 1081 C C . ILE A 1 138 ? -6.383 -6.928 13.254 1.00 97.69 138 ILE A C 1
ATOM 1083 O O . ILE A 1 138 ? -5.560 -7.751 13.648 1.00 97.69 138 ILE A O 1
ATOM 1087 N N . GLY A 1 139 ? -6.582 -6.676 11.963 1.00 98.06 139 GLY A N 1
ATOM 1088 C CA . GLY A 1 139 ? -5.716 -7.187 10.907 1.00 98.06 139 GLY A CA 1
ATOM 1089 C C . GLY A 1 139 ? -5.333 -6.092 9.921 1.00 98.06 139 GLY A C 1
ATOM 1090 O O . GLY A 1 139 ? -6.106 -5.164 9.679 1.00 98.06 139 GLY A O 1
ATOM 1091 N N . MET A 1 140 ? -4.142 -6.221 9.349 1.00 98.56 140 MET A N 1
ATOM 1092 C CA . MET A 1 140 ? -3.565 -5.276 8.393 1.00 98.56 140 MET A CA 1
ATOM 1093 C C . MET A 1 140 ? -2.649 -5.999 7.401 1.00 98.56 140 MET A C 1
ATOM 1095 O O . MET A 1 140 ? -2.169 -7.102 7.681 1.00 98.56 140 MET A O 1
ATOM 1099 N N . ALA A 1 141 ? -2.414 -5.393 6.237 1.00 98.50 141 ALA A N 1
ATOM 1100 C CA . ALA A 1 141 ? -1.518 -5.945 5.225 1.00 98.50 141 ALA A CA 1
ATOM 1101 C C . ALA A 1 141 ? -0.725 -4.857 4.495 1.00 98.50 141 ALA A C 1
ATOM 1103 O O . ALA A 1 141 ? -1.295 -3.875 4.014 1.00 98.50 141 ALA A O 1
ATOM 1104 N N . ALA A 1 142 ? 0.581 -5.062 4.359 1.00 98.50 142 ALA A N 1
ATOM 1105 C CA . ALA A 1 142 ? 1.451 -4.257 3.514 1.00 98.50 142 ALA A CA 1
ATOM 1106 C C . ALA A 1 142 ? 1.302 -4.666 2.042 1.00 98.50 142 ALA A C 1
ATOM 1108 O O . ALA A 1 142 ? 1.109 -5.844 1.725 1.00 98.50 142 ALA A O 1
ATOM 1109 N N . LYS A 1 143 ? 1.415 -3.695 1.132 1.00 96.88 143 LYS A N 1
ATOM 1110 C CA . LYS A 1 143 ? 1.614 -3.977 -0.292 1.00 96.88 143 LYS A CA 1
ATOM 1111 C C . LYS A 1 143 ? 2.982 -4.636 -0.446 1.00 96.88 143 LYS A C 1
ATOM 1113 O O . LYS A 1 143 ? 3.931 -4.250 0.230 1.00 96.88 143 LYS A O 1
ATOM 1118 N N . ILE A 1 144 ? 3.049 -5.661 -1.291 1.00 95.81 144 ILE A N 1
ATOM 1119 C CA . ILE A 1 144 ? 4.272 -6.439 -1.477 1.00 95.81 144 ILE A CA 1
ATOM 1120 C C . ILE A 1 144 ? 5.338 -5.542 -2.110 1.00 95.81 144 ILE A C 1
ATOM 1122 O O . ILE A 1 144 ? 5.093 -4.925 -3.145 1.00 95.81 144 ILE A O 1
ATOM 1126 N N . SER A 1 145 ? 6.500 -5.504 -1.470 1.00 96.56 145 SER A N 1
ATOM 1127 C CA . SER A 1 145 ? 7.728 -4.897 -1.963 1.00 96.56 145 SER A CA 1
ATOM 1128 C C . SER A 1 145 ? 8.637 -5.948 -2.605 1.00 96.56 145 SER A C 1
ATOM 1130 O O . SER A 1 145 ? 8.585 -7.134 -2.264 1.00 96.56 145 SER A O 1
ATOM 1132 N N . SER A 1 146 ? 9.494 -5.498 -3.512 1.00 95.31 146 SER A N 1
ATOM 1133 C CA . SER A 1 146 ? 10.482 -6.308 -4.221 1.00 95.31 146 SER A CA 1
ATOM 1134 C C . SER A 1 146 ? 11.856 -5.667 -4.135 1.00 95.31 146 SER A C 1
ATOM 1136 O O . SER A 1 146 ? 11.965 -4.445 -4.141 1.00 95.31 146 SER A O 1
ATOM 1138 N N . ASP A 1 147 ? 12.886 -6.498 -4.110 1.00 97.69 147 ASP A N 1
ATOM 1139 C CA . ASP A 1 147 ? 14.272 -6.059 -4.028 1.00 97.69 147 ASP A CA 1
ATOM 1140 C C . ASP A 1 147 ? 15.198 -7.066 -4.729 1.00 97.69 147 ASP A C 1
ATOM 1142 O O . ASP A 1 147 ? 14.818 -8.236 -4.874 1.00 97.69 147 ASP A O 1
ATOM 1146 N N . GLU A 1 148 ? 16.394 -6.644 -5.158 1.00 96.44 148 GLU A N 1
ATOM 1147 C CA . GLU A 1 148 ? 17.416 -7.553 -5.700 1.00 96.44 148 GLU A CA 1
ATOM 1148 C C . GLU A 1 148 ? 17.811 -8.613 -4.665 1.00 96.44 148 GLU A C 1
ATOM 1150 O O . GLU A 1 148 ? 18.066 -9.776 -4.995 1.00 96.44 148 GLU A O 1
ATOM 1155 N N . ASN A 1 149 ? 17.872 -8.226 -3.393 1.00 95.62 149 ASN A N 1
ATOM 1156 C CA . ASN A 1 149 ? 18.267 -9.056 -2.268 1.00 95.62 149 ASN A CA 1
ATOM 1157 C C . ASN A 1 149 ? 17.033 -9.496 -1.464 1.00 95.62 149 ASN A C 1
ATOM 1159 O O . ASN A 1 149 ? 16.799 -9.095 -0.326 1.00 95.62 149 ASN A O 1
ATOM 1163 N N . GLY A 1 150 ? 16.240 -10.393 -2.052 1.00 90.25 150 GLY A N 1
ATOM 1164 C CA . GLY A 1 150 ? 15.121 -11.046 -1.367 1.00 90.25 150 GLY A CA 1
ATOM 1165 C C . GLY A 1 150 ? 15.538 -12.153 -0.373 1.00 90.25 150 GLY A C 1
ATOM 1166 O O . GLY A 1 150 ? 16.647 -12.684 -0.452 1.00 90.25 150 GLY A O 1
ATOM 1167 N N . PRO A 1 151 ? 14.635 -12.584 0.531 1.00 95.56 151 PRO A N 1
ATOM 1168 C CA . PRO A 1 151 ? 13.262 -12.108 0.680 1.00 95.56 151 PRO A CA 1
ATOM 1169 C C . PRO A 1 151 ? 13.182 -10.741 1.371 1.00 95.56 151 PRO A C 1
ATOM 1171 O O . PRO A 1 151 ? 13.939 -10.453 2.294 1.00 95.56 151 PRO A O 1
ATOM 1174 N N . VAL A 1 152 ? 12.211 -9.926 0.964 1.00 97.56 152 VAL A N 1
ATOM 1175 C CA . VAL A 1 152 ? 11.849 -8.707 1.696 1.00 97.56 152 VAL A CA 1
ATOM 1176 C C . VAL A 1 152 ? 11.065 -9.090 2.954 1.00 97.56 152 VAL A C 1
ATOM 1178 O O . VAL A 1 152 ? 10.192 -9.961 2.908 1.00 97.56 152 VAL A O 1
ATOM 1181 N N . VAL A 1 153 ? 11.370 -8.444 4.078 1.00 98.25 153 VAL A N 1
ATOM 1182 C CA . VAL A 1 153 ? 10.692 -8.649 5.367 1.00 98.25 153 VAL A CA 1
ATOM 1183 C C . VAL A 1 153 ? 10.050 -7.351 5.858 1.00 98.25 153 VAL A C 1
ATOM 1185 O O . VAL A 1 153 ? 10.509 -6.265 5.524 1.00 98.25 153 VAL A O 1
ATOM 1188 N N . TYR A 1 154 ? 8.991 -7.461 6.657 1.00 98.62 154 TYR A N 1
ATOM 1189 C CA . TYR A 1 154 ? 8.125 -6.362 7.087 1.00 98.62 154 TYR A CA 1
ATOM 1190 C C . TYR A 1 154 ? 8.119 -6.219 8.607 1.00 98.62 154 TYR A C 1
ATOM 1192 O O . TYR A 1 154 ? 8.216 -7.211 9.332 1.00 98.62 154 TYR A O 1
ATOM 1200 N N . TYR A 1 155 ? 7.958 -4.984 9.073 1.00 98.56 155 TYR A N 1
ATOM 1201 C CA . TYR A 1 155 ? 7.767 -4.630 10.476 1.00 98.56 155 TYR A CA 1
ATOM 1202 C C . TYR A 1 155 ? 6.530 -3.745 10.603 1.00 98.56 155 TYR A C 1
ATOM 1204 O O . TYR A 1 155 ? 6.500 -2.644 10.048 1.00 98.56 155 TYR A O 1
ATOM 1212 N N . PHE A 1 156 ? 5.520 -4.222 11.328 1.00 98.62 156 PHE A N 1
ATOM 1213 C CA . PHE A 1 156 ? 4.323 -3.462 11.671 1.00 98.62 156 PHE A CA 1
ATOM 1214 C C . PHE A 1 156 ? 4.506 -2.891 13.072 1.00 98.62 156 PHE A C 1
ATOM 1216 O O . PHE A 1 156 ? 4.687 -3.637 14.034 1.00 98.62 156 PHE A O 1
ATOM 1223 N N . ASP A 1 157 ? 4.481 -1.569 13.145 1.00 98.06 157 ASP A N 1
ATOM 1224 C CA . ASP A 1 157 ? 4.804 -0.770 14.319 1.00 98.06 157 ASP A CA 1
ATOM 1225 C C . ASP A 1 157 ? 3.529 -0.134 14.863 1.00 98.06 157 ASP A C 1
ATOM 1227 O O . ASP A 1 157 ? 2.815 0.561 14.132 1.00 98.06 157 ASP A O 1
ATOM 1231 N N . CYS A 1 158 ? 3.223 -0.391 16.130 1.00 97.19 158 CYS A N 1
ATOM 1232 C CA . CYS A 1 158 ? 2.100 0.209 16.829 1.00 97.19 158 CYS A CA 1
ATOM 1233 C C . CYS A 1 158 ? 2.556 1.500 17.512 1.00 97.19 158 CYS A C 1
ATOM 1235 O O . CYS A 1 158 ? 2.950 1.525 18.672 1.00 97.19 158 CYS A O 1
ATOM 1237 N N . THR A 1 159 ? 2.460 2.606 16.784 1.00 95.62 159 THR A N 1
ATOM 1238 C CA . THR A 1 159 ? 2.920 3.926 17.248 1.00 95.62 159 THR A CA 1
ATOM 1239 C C . THR A 1 159 ? 2.113 4.519 18.401 1.00 95.62 159 THR A C 1
ATOM 1241 O O . THR A 1 159 ? 2.617 5.378 19.125 1.00 95.62 159 THR A O 1
ATOM 1244 N N . ALA A 1 160 ? 0.842 4.136 18.549 1.00 94.06 160 ALA A N 1
ATOM 1245 C CA . ALA A 1 160 ? -0.021 4.663 19.599 1.00 94.06 160 ALA A CA 1
ATOM 1246 C C . ALA A 1 160 ? -1.164 3.705 19.940 1.00 94.06 160 ALA A C 1
ATOM 1248 O O . ALA A 1 160 ? -1.753 3.070 19.065 1.00 94.06 160 ALA A O 1
ATOM 1249 N N . CYS A 1 161 ? -1.521 3.687 21.222 1.00 92.81 161 CYS A N 1
ATOM 1250 C CA . CYS A 1 161 ? -2.681 3.002 21.772 1.00 92.81 161 CYS A CA 1
ATOM 1251 C C . CYS A 1 161 ? -3.384 3.955 22.745 1.00 92.81 161 CYS A C 1
ATOM 1253 O O . CYS A 1 161 ? -2.729 4.564 23.590 1.00 92.81 161 CYS A O 1
ATOM 1255 N N . SER A 1 162 ? -4.704 4.098 22.635 1.00 92.06 162 SER A N 1
ATOM 1256 C CA . SER A 1 162 ? -5.486 4.930 23.557 1.00 92.06 162 SER A CA 1
ATOM 1257 C C . SER A 1 162 ? -5.946 4.187 24.818 1.00 92.06 162 SER A C 1
ATOM 1259 O O . SER A 1 162 ? -6.710 4.758 25.595 1.00 92.06 162 SER A O 1
ATOM 1261 N N . ASP A 1 163 ? -5.562 2.920 25.003 1.00 87.88 163 ASP A N 1
ATOM 1262 C CA . ASP A 1 163 ? -5.898 2.155 26.206 1.00 87.88 163 ASP A CA 1
ATOM 1263 C C . ASP A 1 163 ? -5.068 2.666 27.398 1.00 87.88 163 ASP A C 1
ATOM 1265 O O . ASP A 1 163 ? -3.844 2.514 27.391 1.00 87.88 163 ASP A O 1
ATOM 1269 N N . PRO A 1 164 ? -5.694 3.221 28.453 1.00 82.12 164 PRO A N 1
ATOM 1270 C CA . PRO A 1 164 ? -4.971 3.700 29.630 1.00 82.12 164 PRO A CA 1
ATOM 1271 C C . PRO A 1 164 ? -4.241 2.586 30.398 1.00 82.12 164 PRO A C 1
ATOM 1273 O O . PRO A 1 164 ? -3.353 2.881 31.198 1.00 82.12 164 PRO A O 1
ATOM 1276 N N . CYS A 1 165 ? -4.601 1.318 30.183 1.00 80.69 165 CYS A N 1
ATOM 1277 C CA . CYS A 1 165 ? -3.941 0.167 30.796 1.00 80.69 165 CYS A CA 1
ATOM 1278 C C . CYS A 1 165 ? -2.662 -0.248 30.058 1.00 80.69 165 CYS A C 1
ATOM 1280 O O . CYS A 1 165 ? -1.884 -1.034 30.602 1.00 80.69 165 CYS A O 1
ATOM 1282 N N . VAL A 1 166 ? -2.437 0.262 28.842 1.00 84.81 166 VAL A N 1
ATOM 1283 C CA . VAL A 1 166 ? -1.272 -0.068 28.019 1.00 84.81 166 VAL A CA 1
ATOM 1284 C C . VAL A 1 166 ? -0.349 1.151 27.941 1.00 84.81 166 VAL A C 1
ATOM 1286 O O . VAL A 1 166 ? -0.568 2.041 27.123 1.00 84.81 166 VAL A O 1
ATOM 1289 N N . PRO A 1 167 ? 0.697 1.216 28.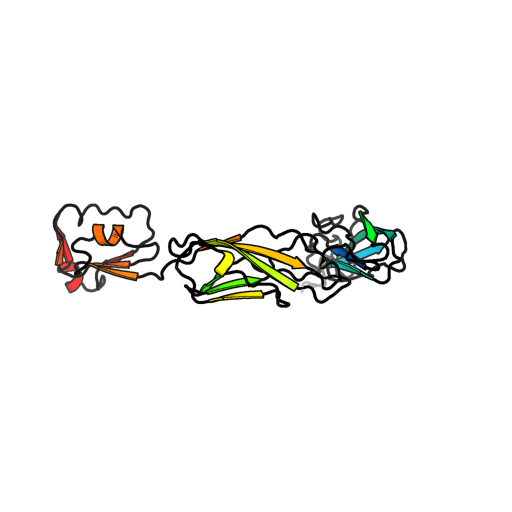786 1.00 77.31 167 PRO A N 1
ATOM 1290 C CA . PRO A 1 167 ? 1.576 2.382 28.848 1.00 77.31 167 PRO A CA 1
ATOM 1291 C C . PRO A 1 167 ? 2.540 2.480 27.657 1.00 77.31 167 PRO A C 1
ATOM 1293 O O . PRO A 1 167 ? 3.102 3.548 27.431 1.00 77.31 167 PRO A O 1
ATOM 1296 N N . ASP A 1 168 ? 2.750 1.381 26.926 1.00 87.75 168 ASP A N 1
ATOM 1297 C CA . ASP A 1 168 ? 3.623 1.319 25.756 1.00 87.75 168 ASP A CA 1
ATOM 1298 C C . ASP A 1 168 ? 2.930 0.557 24.621 1.00 87.75 168 ASP A C 1
ATOM 1300 O O . ASP A 1 168 ? 2.608 -0.625 24.756 1.00 87.75 168 ASP A O 1
ATOM 1304 N N . ALA A 1 169 ? 2.693 1.249 23.506 1.00 87.31 169 ALA A N 1
ATOM 1305 C CA . ALA A 1 169 ? 2.030 0.695 22.333 1.00 87.31 169 ALA A CA 1
ATOM 1306 C C . ALA A 1 169 ? 2.894 -0.350 21.604 1.00 87.31 169 ALA A C 1
ATOM 1308 O O . ALA A 1 169 ? 2.331 -1.262 20.995 1.00 87.31 169 ALA A O 1
ATOM 1309 N N . ASN A 1 170 ? 4.222 -0.309 21.777 1.00 91.12 170 ASN A N 1
ATOM 1310 C CA . ASN A 1 170 ? 5.176 -1.221 21.133 1.00 91.12 170 ASN A CA 1
ATOM 1311 C C . ASN A 1 170 ? 4.949 -2.697 21.506 1.00 91.12 170 ASN A C 1
ATOM 1313 O O . ASN A 1 170 ? 5.431 -3.606 20.834 1.00 91.12 170 ASN A O 1
ATOM 1317 N N . VAL A 1 171 ? 4.193 -2.974 22.579 1.00 93.81 171 VAL A N 1
ATOM 1318 C CA . VAL A 1 171 ? 3.772 -4.341 22.935 1.00 93.81 171 VAL A CA 1
ATOM 1319 C C . VAL A 1 171 ? 2.969 -5.019 21.816 1.00 93.81 171 VAL A C 1
ATOM 1321 O O . VAL A 1 171 ? 2.869 -6.245 21.786 1.00 93.81 171 VAL A O 1
ATOM 1324 N N . PHE A 1 172 ? 2.399 -4.231 20.901 1.00 96.06 172 PHE A N 1
ATOM 1325 C CA . PHE A 1 172 ? 1.629 -4.706 19.757 1.00 96.06 172 PHE A CA 1
ATOM 1326 C C . PHE A 1 172 ? 2.425 -4.735 18.448 1.00 96.06 172 PHE A C 1
ATOM 1328 O O . PHE A 1 172 ? 1.831 -4.999 17.401 1.00 96.06 172 PHE A O 1
ATOM 1335 N N . ASP A 1 173 ? 3.734 -4.498 18.474 1.00 97.12 173 ASP A N 1
ATOM 1336 C CA . ASP A 1 173 ? 4.583 -4.599 17.288 1.00 97.12 173 ASP A CA 1
ATOM 1337 C C . ASP A 1 173 ? 4.710 -6.047 16.811 1.00 97.12 173 ASP A C 1
ATOM 1339 O O . ASP A 1 173 ? 4.768 -6.987 17.606 1.00 97.12 173 ASP A O 1
ATOM 1343 N N . SER A 1 174 ? 4.820 -6.245 15.497 1.00 97.75 174 SER A N 1
ATOM 1344 C CA . SER A 1 174 ? 4.968 -7.596 14.939 1.00 97.75 174 SER A CA 1
ATOM 1345 C C . SER A 1 174 ? 6.376 -8.177 15.097 1.00 97.75 174 SER A C 1
ATOM 1347 O O . SER A 1 174 ? 6.573 -9.378 14.906 1.00 97.75 174 SER A O 1
ATOM 1349 N N . GLY A 1 175 ? 7.380 -7.328 15.340 1.00 97.50 175 GLY A N 1
ATOM 1350 C CA . GLY A 1 175 ? 8.761 -7.652 14.991 1.00 97.50 175 GLY A CA 1
ATOM 1351 C C . GLY A 1 175 ? 8.950 -7.795 13.472 1.00 97.50 175 GLY A C 1
ATOM 1352 O O . GLY A 1 175 ? 8.021 -7.597 12.686 1.00 97.50 175 GLY A O 1
ATOM 1353 N N . TRP A 1 176 ? 10.163 -8.153 13.042 1.00 97.94 176 TRP A N 1
ATOM 1354 C CA . TRP A 1 176 ? 10.440 -8.435 11.630 1.00 97.94 176 TRP A CA 1
ATOM 1355 C C . TRP A 1 176 ? 9.899 -9.804 11.221 1.00 97.94 176 TRP A C 1
ATOM 1357 O O . TRP A 1 176 ? 10.234 -10.817 11.835 1.00 97.94 176 TRP A O 1
ATOM 1367 N N . GLN A 1 177 ? 9.128 -9.843 10.139 1.00 97.75 177 GLN A N 1
ATOM 1368 C CA . GLN A 1 177 ? 8.531 -11.066 9.606 1.00 97.75 177 GLN A CA 1
ATOM 1369 C C . GLN A 1 177 ? 8.561 -11.103 8.077 1.00 97.75 177 GLN A C 1
ATOM 1371 O O . GLN A 1 177 ? 8.535 -10.075 7.414 1.00 97.75 177 GLN A O 1
ATOM 1376 N N . THR A 1 178 ? 8.583 -12.299 7.494 1.00 95.56 178 THR A N 1
ATOM 1377 C CA . THR A 1 178 ? 8.511 -12.481 6.032 1.00 95.56 178 THR A CA 1
ATOM 1378 C C . THR A 1 178 ? 7.098 -12.292 5.480 1.00 95.56 178 THR A C 1
ATOM 1380 O O . THR A 1 178 ? 6.929 -12.027 4.293 1.00 95.56 178 THR A O 1
ATOM 1383 N N . GLY A 1 179 ? 6.073 -12.437 6.325 1.00 95.81 179 GLY A N 1
ATOM 1384 C CA . GLY A 1 179 ? 4.684 -12.211 5.946 1.00 95.81 179 GLY A CA 1
ATOM 1385 C C . GLY A 1 179 ? 4.376 -10.723 5.798 1.00 95.81 179 GLY A C 1
ATOM 1386 O O . GLY A 1 179 ? 4.674 -9.931 6.687 1.00 95.81 179 GLY A O 1
ATOM 1387 N N . SER A 1 180 ? 3.704 -10.351 4.711 1.00 97.50 180 SER A N 1
ATOM 1388 C CA . SER A 1 180 ? 3.184 -8.993 4.500 1.00 97.50 180 SER A CA 1
ATOM 1389 C C . SER A 1 180 ? 1.841 -8.748 5.200 1.00 97.50 180 SER A C 1
ATOM 1391 O O . SER A 1 180 ? 1.171 -7.754 4.935 1.00 97.50 180 SER A O 1
ATOM 1393 N N . THR A 1 181 ? 1.420 -9.644 6.093 1.00 98.12 181 THR A N 1
ATOM 1394 C CA . THR A 1 181 ? 0.150 -9.564 6.823 1.00 98.12 181 THR A CA 1
ATOM 1395 C C . THR A 1 181 ? 0.392 -9.684 8.314 1.00 98.12 181 THR A C 1
ATOM 1397 O O . THR A 1 181 ? 1.174 -10.533 8.740 1.00 98.12 181 THR A O 1
ATOM 1400 N N . TYR A 1 182 ? -0.344 -8.910 9.106 1.00 98.31 182 TYR A N 1
ATOM 1401 C CA . TYR A 1 182 ? -0.273 -8.963 10.560 1.00 98.31 182 TYR A CA 1
ATOM 1402 C C . TYR A 1 182 ? -1.674 -9.005 11.170 1.00 98.31 182 TYR A C 1
ATOM 1404 O O . TYR A 1 182 ? -2.556 -8.238 10.777 1.00 98.31 182 TYR A O 1
ATOM 1412 N N . LEU A 1 183 ? -1.884 -9.939 12.101 1.00 97.69 183 LEU A N 1
ATOM 1413 C CA . LEU A 1 183 ? -3.144 -10.158 12.806 1.00 97.69 183 LEU A CA 1
ATOM 1414 C C . LEU A 1 183 ? -2.881 -10.140 14.311 1.00 97.69 183 LEU A C 1
ATOM 1416 O O . LEU A 1 183 ? -2.053 -10.905 14.804 1.00 97.69 183 LEU A O 1
ATOM 1420 N N . ILE A 1 184 ? -3.619 -9.298 15.026 1.00 96.44 184 ILE A N 1
ATOM 1421 C CA . ILE A 1 184 ? -3.412 -9.022 16.445 1.00 96.44 184 ILE A CA 1
ATOM 1422 C C . ILE A 1 184 ? -4.696 -9.368 17.194 1.00 96.44 184 ILE A C 1
ATOM 1424 O O . ILE A 1 184 ? -5.682 -8.635 17.069 1.00 96.44 184 ILE A O 1
ATOM 1428 N N . PRO A 1 185 ? -4.735 -10.491 17.927 1.00 94.81 185 PRO A N 1
ATOM 1429 C CA . PRO A 1 185 ? -5.895 -10.866 18.717 1.00 94.81 185 PRO A CA 1
ATOM 1430 C C . PRO A 1 185 ? -5.824 -10.355 20.159 1.00 94.81 185 PRO A C 1
ATOM 1432 O O . PRO A 1 185 ? -4.761 -9.994 20.654 1.00 94.81 185 PRO A O 1
ATOM 1435 N N . GLY A 1 186 ? -6.959 -10.412 20.861 1.00 90.56 186 GLY A N 1
ATOM 1436 C CA . GLY A 1 186 ? -7.019 -10.166 22.306 1.00 90.56 186 GLY A CA 1
ATOM 1437 C C . GLY A 1 186 ? -6.851 -8.699 22.695 1.00 90.56 186 GLY A C 1
ATOM 1438 O O . GLY A 1 186 ? -6.394 -8.410 23.797 1.00 90.56 186 GLY A O 1
ATOM 1439 N N . LEU A 1 187 ? -7.201 -7.789 21.790 1.00 92.81 187 LEU A N 1
ATOM 1440 C CA . LEU A 1 187 ? -7.101 -6.355 22.011 1.00 92.81 187 LEU A CA 1
ATOM 1441 C C . LEU A 1 187 ? -8.262 -5.825 22.855 1.00 92.81 187 LEU A C 1
ATOM 1443 O O . LEU A 1 187 ? -9.381 -6.340 22.802 1.00 92.81 187 LEU A O 1
ATOM 1447 N N . SER A 1 188 ? -7.974 -4.787 23.631 1.00 91.75 188 SER A N 1
ATOM 1448 C CA . SER A 1 188 ? -8.951 -4.025 24.398 1.00 91.75 188 SER A CA 1
ATOM 1449 C C . SER A 1 188 ? -9.705 -3.032 23.508 1.00 91.75 188 SER A C 1
ATOM 1451 O O . SER A 1 188 ? -9.329 -2.752 22.367 1.00 91.75 188 SER A O 1
ATOM 1453 N N . TYR A 1 189 ? -10.808 -2.492 24.027 1.00 90.88 189 TYR A N 1
ATOM 1454 C CA . TYR A 1 189 ? -11.564 -1.453 23.332 1.00 90.88 189 TYR A CA 1
ATOM 1455 C C . TYR A 1 189 ? -10.825 -0.121 23.427 1.00 90.88 189 TYR A C 1
ATOM 1457 O O . TYR A 1 189 ? -10.915 0.596 24.422 1.00 90.88 189 TYR A O 1
ATOM 1465 N N . ALA A 1 190 ? -10.054 0.175 22.389 1.00 92.31 190 ALA A N 1
ATOM 1466 C CA . ALA A 1 190 ? -9.241 1.369 22.268 1.00 92.31 190 ALA A CA 1
ATOM 1467 C C . ALA A 1 190 ? -9.025 1.721 20.792 1.00 92.31 190 ALA A C 1
ATOM 1469 O O . ALA A 1 190 ? -9.426 0.993 19.880 1.00 92.31 190 ALA A O 1
ATOM 1470 N N . THR A 1 191 ? -8.382 2.859 20.555 1.00 94.81 191 THR A N 1
ATOM 1471 C CA . THR A 1 191 ? -7.866 3.230 19.240 1.00 94.81 191 THR A CA 1
ATOM 1472 C C . THR A 1 191 ? -6.393 2.873 19.152 1.00 94.81 191 THR A C 1
ATOM 1474 O O . THR A 1 191 ? -5.612 3.233 20.033 1.00 94.81 191 THR A O 1
ATOM 1477 N N . TYR A 1 192 ? -6.029 2.193 18.071 1.00 96.44 192 TYR A N 1
ATOM 1478 C CA . TYR A 1 192 ? -4.674 1.758 17.768 1.00 96.44 192 TYR A CA 1
ATOM 1479 C C . TYR A 1 192 ? -4.214 2.407 16.470 1.00 96.44 192 TYR A C 1
ATOM 1481 O O . TYR A 1 192 ? -4.979 2.438 15.505 1.00 96.44 192 TYR A O 1
ATOM 1489 N N . THR A 1 193 ? -2.978 2.896 16.434 1.00 97.56 193 THR A N 1
ATOM 1490 C CA . THR A 1 193 ? -2.379 3.531 15.254 1.00 97.56 193 THR A CA 1
ATOM 1491 C C . THR A 1 193 ? -1.139 2.768 14.832 1.00 97.56 193 THR A C 1
ATOM 1493 O O . THR A 1 193 ? -0.184 2.672 15.602 1.00 97.56 193 THR A O 1
ATOM 1496 N N . PHE A 1 194 ? -1.136 2.284 13.592 1.00 98.38 194 PHE A N 1
ATOM 1497 C CA . PHE A 1 194 ? -0.039 1.507 13.034 1.00 98.38 194 PHE A CA 1
ATOM 1498 C C . PHE A 1 194 ? 0.613 2.190 11.839 1.00 98.38 194 PHE A C 1
ATOM 1500 O O . PHE A 1 194 ? -0.035 2.901 11.071 1.00 98.38 194 PHE A O 1
ATOM 1507 N N . GLN A 1 195 ? 1.887 1.884 11.641 1.00 98.56 195 GLN A N 1
ATOM 1508 C CA . GLN A 1 195 ? 2.631 2.104 10.404 1.00 98.56 195 GLN A CA 1
ATOM 1509 C C . GLN A 1 195 ? 3.386 0.820 10.039 1.00 98.56 195 GLN A C 1
ATOM 1511 O O . GLN A 1 195 ? 3.576 -0.062 10.876 1.00 98.56 195 GLN A O 1
ATOM 1516 N N . VAL A 1 196 ? 3.809 0.692 8.785 1.00 98.69 196 VAL A N 1
ATOM 1517 C CA . VAL A 1 196 ? 4.599 -0.452 8.323 1.00 98.69 196 VAL A CA 1
ATOM 1518 C C . VAL A 1 196 ? 5.815 0.015 7.539 1.00 98.69 196 VAL A C 1
ATOM 1520 O O . VAL A 1 196 ? 5.743 0.996 6.800 1.00 98.69 196 VAL A O 1
ATOM 1523 N N . LYS A 1 197 ? 6.934 -0.689 7.696 1.00 98.19 197 LYS A N 1
ATOM 1524 C CA . LYS A 1 197 ? 8.098 -0.587 6.811 1.00 98.19 197 LYS A CA 1
ATOM 1525 C C . LYS A 1 197 ? 8.552 -1.973 6.370 1.00 98.19 197 LYS A C 1
ATOM 1527 O O . LYS A 1 197 ? 8.241 -2.973 7.021 1.00 98.19 197 LYS A O 1
ATOM 1532 N N . ALA A 1 198 ? 9.315 -2.011 5.292 1.00 98.44 198 ALA A N 1
ATOM 1533 C CA . ALA A 1 198 ? 9.959 -3.199 4.773 1.00 98.44 198 ALA A CA 1
ATOM 1534 C C . ALA A 1 198 ? 11.481 -3.024 4.774 1.00 98.44 198 ALA A C 1
ATOM 1536 O O . ALA A 1 198 ? 11.980 -1.902 4.862 1.00 98.44 198 ALA A O 1
ATOM 1537 N N . ARG A 1 199 ? 12.213 -4.131 4.675 1.00 98.00 199 ARG A N 1
ATOM 1538 C CA . ARG A 1 199 ? 13.657 -4.134 4.427 1.00 98.00 199 ARG A CA 1
ATOM 1539 C C . ARG A 1 199 ? 14.083 -5.340 3.608 1.00 98.00 199 ARG A C 1
ATOM 1541 O O . ARG A 1 199 ? 13.410 -6.376 3.647 1.00 98.00 199 ARG A O 1
ATOM 1548 N N . ASP A 1 200 ? 15.188 -5.202 2.898 1.00 97.19 200 ASP A N 1
ATOM 1549 C CA . ASP A 1 200 ? 15.793 -6.285 2.127 1.00 97.19 200 ASP A CA 1
ATOM 1550 C C . ASP A 1 200 ? 16.562 -7.291 3.012 1.00 97.19 200 ASP A C 1
ATOM 1552 O O . ASP A 1 200 ? 16.658 -7.162 4.239 1.00 97.19 200 ASP A O 1
ATOM 1556 N N . SER A 1 201 ? 17.086 -8.335 2.368 1.00 95.56 201 SER A N 1
ATOM 1557 C CA . SER A 1 201 ? 17.984 -9.339 2.950 1.00 95.56 201 SER A CA 1
ATOM 1558 C C . SER A 1 201 ? 19.453 -9.120 2.557 1.00 95.56 201 SER A C 1
ATOM 1560 O O . SER A 1 201 ? 20.264 -10.047 2.663 1.00 95.56 201 SER A O 1
ATOM 1562 N N . SER A 1 202 ? 19.818 -7.918 2.103 1.00 94.94 202 SER A N 1
ATOM 1563 C CA . SER A 1 202 ? 21.211 -7.547 1.855 1.00 94.94 202 SER A CA 1
ATOM 1564 C C . SER A 1 202 ? 22.012 -7.552 3.166 1.00 94.94 202 SER A C 1
ATOM 1566 O O . SER A 1 202 ? 21.475 -7.627 4.277 1.00 94.94 202 SER A O 1
ATOM 1568 N N . ALA A 1 203 ? 23.338 -7.438 3.063 1.00 92.31 203 ALA A N 1
ATOM 1569 C CA . ALA A 1 203 ? 24.189 -7.298 4.245 1.00 92.31 203 ALA A CA 1
ATOM 1570 C C . ALA A 1 203 ? 23.884 -6.016 5.047 1.00 92.31 203 ALA A C 1
ATOM 1572 O O . ALA A 1 203 ? 24.103 -5.995 6.260 1.00 92.31 203 ALA A O 1
ATOM 1573 N N . ASN A 1 204 ? 23.380 -4.977 4.374 1.00 92.94 204 ASN A N 1
ATOM 1574 C CA . ASN A 1 204 ? 23.042 -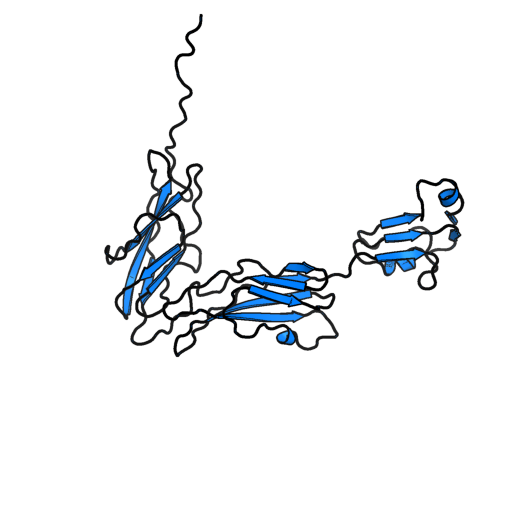3.690 4.971 1.00 92.94 204 ASN A CA 1
ATOM 1575 C C . ASN A 1 204 ? 21.613 -3.657 5.531 1.00 92.94 204 ASN A C 1
ATOM 1577 O O . ASN A 1 204 ? 21.340 -2.825 6.393 1.00 92.94 204 ASN A O 1
ATOM 1581 N N . GLN A 1 205 ? 20.745 -4.593 5.117 1.00 96.12 205 GLN A N 1
ATOM 1582 C CA . GLN A 1 205 ? 19.338 -4.668 5.525 1.00 96.12 205 GLN A CA 1
ATOM 1583 C C . GLN A 1 205 ? 18.632 -3.326 5.296 1.00 96.12 205 GLN A C 1
ATOM 1585 O O . GLN A 1 205 ? 18.074 -2.754 6.239 1.00 96.12 205 GLN A O 1
ATOM 1590 N N . ASN A 1 206 ? 18.724 -2.788 4.076 1.00 97.31 206 ASN A N 1
ATOM 1591 C CA . ASN A 1 206 ? 18.265 -1.434 3.798 1.00 97.31 206 ASN A CA 1
ATOM 1592 C C . ASN A 1 206 ? 16.744 -1.369 3.975 1.00 97.31 206 ASN A C 1
ATOM 1594 O O . ASN A 1 206 ? 15.994 -2.247 3.547 1.00 97.31 206 ASN A O 1
ATOM 1598 N N . GLU A 1 207 ? 16.278 -0.332 4.666 1.00 98.25 207 GLU A N 1
ATOM 1599 C CA . GLU A 1 207 ? 14.881 -0.209 5.073 1.00 98.25 207 GLU A CA 1
ATOM 1600 C C . GLU A 1 207 ? 14.162 0.855 4.245 1.00 98.25 207 GLU A C 1
ATOM 1602 O O . GLU A 1 207 ? 14.675 1.954 4.029 1.00 98.25 207 GLU A O 1
ATOM 1607 N N . THR A 1 208 ? 12.925 0.568 3.845 1.00 98.44 208 THR A N 1
ATOM 1608 C CA . THR A 1 208 ? 12.031 1.574 3.262 1.00 98.44 208 THR A CA 1
ATOM 1609 C C . THR A 1 208 ? 11.693 2.652 4.292 1.00 98.44 208 THR A C 1
ATOM 1611 O O . THR A 1 208 ? 11.625 2.376 5.494 1.00 98.44 208 THR A O 1
ATOM 1614 N N . ALA A 1 209 ? 11.303 3.837 3.831 1.00 98.31 209 ALA A N 1
ATOM 1615 C CA . ALA A 1 209 ? 10.557 4.769 4.665 1.00 98.31 209 ALA A CA 1
ATOM 1616 C C . ALA A 1 209 ? 9.228 4.149 5.147 1.00 98.31 209 ALA A C 1
ATOM 1618 O O . ALA A 1 209 ? 8.592 3.358 4.440 1.00 98.31 209 ALA A O 1
A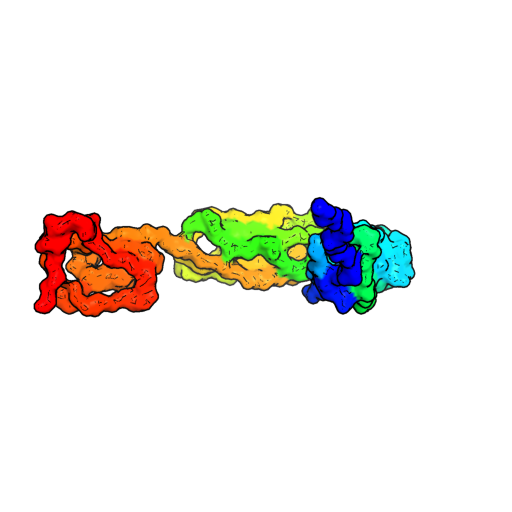TOM 1619 N N . TRP A 1 210 ? 8.790 4.554 6.341 1.00 98.50 210 TRP A N 1
ATOM 1620 C CA . TRP A 1 210 ? 7.508 4.145 6.914 1.00 98.50 210 TRP A CA 1
ATOM 1621 C C . TRP A 1 210 ? 6.327 4.513 6.012 1.00 98.50 210 TRP A C 1
ATOM 1623 O O . TRP A 1 210 ? 6.310 5.572 5.374 1.00 98.50 210 TRP A O 1
ATOM 1633 N N . SER A 1 211 ? 5.303 3.662 6.009 1.00 98.44 211 SER A N 1
ATOM 1634 C CA . SER A 1 211 ? 3.999 3.988 5.443 1.00 98.44 211 SER A CA 1
ATOM 1635 C C . SER A 1 211 ? 3.374 5.197 6.135 1.00 98.44 211 SER A C 1
ATOM 1637 O O . SER A 1 211 ? 3.784 5.618 7.215 1.00 98.44 211 SER A O 1
ATOM 1639 N N . SER A 1 212 ? 2.316 5.746 5.538 1.00 96.94 212 SER A N 1
ATOM 1640 C CA . SER A 1 212 ? 1.427 6.625 6.298 1.00 96.94 212 SER A CA 1
ATOM 1641 C C . SER A 1 212 ? 0.853 5.859 7.496 1.00 96.94 212 SER A C 1
ATOM 1643 O O . SER A 1 212 ? 0.507 4.677 7.369 1.00 96.94 212 SER A O 1
ATOM 1645 N N . ALA A 1 213 ? 0.777 6.524 8.648 1.00 98.06 213 ALA A N 1
ATOM 1646 C CA . ALA A 1 213 ? 0.132 5.967 9.826 1.00 98.06 213 ALA A CA 1
ATOM 1647 C C . ALA A 1 213 ? -1.378 5.838 9.583 1.00 98.06 213 ALA A C 1
ATOM 1649 O O . ALA A 1 213 ? -1.989 6.724 8.984 1.00 98.06 213 ALA A O 1
ATOM 1650 N N . ALA A 1 214 ? -1.967 4.746 10.056 1.00 98.12 214 ALA A N 1
ATOM 1651 C CA . ALA A 1 214 ? -3.388 4.464 9.928 1.00 98.12 214 ALA A CA 1
ATOM 1652 C C . ALA A 1 214 ? -3.943 3.957 11.262 1.00 98.12 214 ALA A C 1
ATOM 1654 O O . ALA A 1 214 ? -3.288 3.183 11.965 1.00 98.12 214 ALA A O 1
ATOM 1655 N N . SER A 1 215 ? -5.146 4.410 11.614 1.00 97.31 215 SER A N 1
ATOM 1656 C CA . SER A 1 215 ? -5.759 4.139 12.913 1.00 97.31 215 SER A CA 1
ATOM 1657 C C . SER A 1 215 ? -7.033 3.320 12.783 1.00 97.31 215 SER A C 1
ATOM 1659 O O . SER A 1 215 ? -7.796 3.469 11.833 1.00 97.31 215 SER A O 1
ATOM 1661 N N . VAL A 1 216 ? -7.298 2.502 13.793 1.00 96.50 216 VAL A N 1
ATOM 1662 C CA . VAL A 1 216 ? -8.527 1.722 13.921 1.00 96.50 216 VAL A CA 1
ATOM 1663 C C . VAL A 1 216 ? -9.007 1.756 15.366 1.00 96.50 216 VAL A C 1
ATOM 1665 O O . VAL A 1 216 ? -8.217 1.624 16.299 1.00 96.50 216 VAL A O 1
ATOM 1668 N N . THR A 1 217 ? -10.313 1.924 15.549 1.00 94.31 217 THR A N 1
ATOM 1669 C CA . THR A 1 217 ? -10.958 1.926 16.865 1.00 94.31 217 THR A CA 1
ATOM 1670 C C . THR A 1 217 ? -11.738 0.634 17.066 1.00 94.31 217 THR A C 1
ATOM 1672 O O . THR A 1 217 ? -12.606 0.292 16.261 1.00 94.31 217 THR A O 1
ATOM 1675 N N . LEU A 1 218 ? -11.441 -0.072 18.155 1.00 92.25 218 LEU A N 1
ATOM 1676 C CA . LEU A 1 218 ? -12.258 -1.163 18.673 1.00 92.25 218 LEU A CA 1
ATOM 1677 C C . LEU A 1 218 ? -13.217 -0.593 19.718 1.00 92.25 218 LEU A C 1
ATOM 1679 O O . LEU A 1 218 ? -12.783 0.019 20.693 1.00 92.25 218 LEU A O 1
ATOM 1683 N N . ALA A 1 219 ? -14.517 -0.781 19.507 1.00 84.75 219 ALA A N 1
ATOM 1684 C CA . ALA A 1 219 ? -15.560 -0.355 20.433 1.00 84.75 219 ALA A CA 1
ATOM 1685 C C . ALA A 1 219 ? -16.207 -1.584 21.088 1.00 84.75 219 ALA A C 1
ATOM 1687 O O . ALA A 1 219 ? -16.241 -2.647 20.463 1.00 84.75 219 ALA A O 1
ATOM 1688 N N . PRO A 1 220 ? -16.740 -1.458 22.316 1.00 81.62 220 PRO A N 1
ATOM 1689 C CA . PRO A 1 220 ? -17.527 -2.525 22.915 1.00 81.62 220 PRO A CA 1
ATOM 1690 C C . PRO A 1 220 ? -18.701 -2.921 22.005 1.00 81.62 220 PRO A C 1
ATOM 1692 O O . PRO A 1 220 ? -19.265 -2.051 21.334 1.00 81.62 220 PRO A O 1
ATOM 1695 N N . PRO A 1 221 ? -19.104 -4.204 21.974 1.00 80.75 221 PRO A N 1
ATOM 1696 C CA . PRO A 1 221 ? -20.318 -4.599 21.275 1.00 80.75 221 PRO A CA 1
ATOM 1697 C C . PRO A 1 221 ? -21.532 -3.901 21.904 1.00 80.75 221 PRO A C 1
ATOM 1699 O O . PRO A 1 221 ? -21.534 -3.719 23.126 1.00 80.75 221 PRO A O 1
ATOM 1702 N N . PRO A 1 222 ? -22.570 -3.577 21.110 1.00 85.94 222 PRO A N 1
ATOM 1703 C CA . PRO A 1 222 ? -23.798 -2.998 21.629 1.00 85.94 222 PRO A CA 1
ATOM 1704 C C . PRO A 1 222 ? -24.385 -3.806 22.786 1.00 85.94 222 PRO A C 1
ATOM 1706 O O . PRO A 1 222 ? -24.544 -5.027 22.684 1.00 85.94 222 PRO A O 1
ATOM 1709 N N . GLN A 1 223 ? -24.723 -3.125 23.872 1.00 90.38 223 GLN A N 1
ATOM 1710 C CA . GLN A 1 223 ? -25.277 -3.721 25.084 1.00 90.38 223 GLN A CA 1
ATOM 1711 C C . GLN A 1 223 ? -26.748 -3.353 25.270 1.00 90.38 223 GLN A C 1
ATOM 1713 O O . GLN A 1 223 ? -27.248 -2.374 24.712 1.00 90.38 223 GLN A O 1
ATOM 1718 N N . VAL A 1 224 ? -27.447 -4.158 26.074 1.00 93.94 224 VAL A N 1
ATOM 1719 C CA . VAL A 1 224 ? -28.797 -3.844 26.550 1.00 93.94 224 VAL A CA 1
ATOM 1720 C C . VAL A 1 224 ? -28.697 -3.348 27.990 1.00 93.94 224 VAL A C 1
ATOM 1722 O O . VAL A 1 224 ? -28.272 -4.094 28.869 1.00 93.94 224 VAL A O 1
ATOM 1725 N N . LEU A 1 225 ? -29.076 -2.092 28.222 1.00 94.75 225 LEU A N 1
ATOM 1726 C CA . LEU A 1 225 ? -29.109 -1.454 29.533 1.00 94.75 225 LEU A CA 1
ATOM 1727 C C . LEU A 1 225 ? -30.549 -1.468 30.051 1.00 94.75 225 LEU A C 1
ATOM 1729 O O . LEU A 1 225 ? -31.409 -0.758 29.533 1.00 94.75 225 LEU A O 1
ATOM 1733 N N . GLU A 1 226 ? -30.820 -2.288 31.061 1.00 95.44 226 GLU A N 1
ATOM 1734 C CA . GLU A 1 226 ? -32.162 -2.471 31.622 1.00 95.44 226 GLU A CA 1
ATOM 1735 C C . GLU A 1 226 ? -32.513 -1.393 32.657 1.00 95.44 226 GLU A C 1
ATOM 1737 O O . GLU A 1 226 ? -31.704 -1.049 33.529 1.00 95.44 226 GLU A O 1
ATOM 1742 N N . VAL A 1 227 ? -33.746 -0.883 32.586 1.00 93.75 227 VAL A N 1
ATOM 1743 C CA . VAL A 1 227 ? -34.276 0.148 33.485 1.00 93.75 227 VAL A CA 1
ATOM 1744 C C . VAL A 1 227 ? -35.709 -0.209 33.925 1.00 93.75 227 VAL A C 1
ATOM 1746 O O . VAL A 1 227 ? -36.573 -0.372 33.066 1.00 93.75 227 VAL A O 1
ATOM 1749 N N . PRO A 1 228 ? -36.029 -0.250 35.233 1.00 92.62 228 PRO A N 1
ATOM 1750 C CA . PRO A 1 228 ? -35.085 -0.140 36.333 1.00 92.62 228 PRO A CA 1
ATOM 1751 C C . PRO A 1 228 ? -34.233 -1.408 36.455 1.00 92.62 228 PRO A C 1
ATOM 1753 O O . PRO A 1 228 ? -34.702 -2.520 36.234 1.00 92.62 228 PRO A O 1
ATOM 1756 N N . SER A 1 229 ? -32.994 -1.235 36.891 1.00 92.88 229 SER A N 1
ATOM 1757 C CA . SER A 1 229 ? -32.103 -2.312 37.314 1.00 92.88 229 SER A CA 1
ATOM 1758 C C . SER A 1 229 ? -31.328 -1.885 38.560 1.00 92.88 229 SER A C 1
ATOM 1760 O O . SER A 1 229 ? -31.501 -0.780 39.079 1.00 92.88 229 SER A O 1
ATOM 1762 N N . ILE A 1 230 ? -30.451 -2.760 39.059 1.00 90.81 230 ILE A N 1
ATOM 1763 C CA . ILE A 1 230 ? -29.566 -2.419 40.181 1.00 90.81 230 ILE A CA 1
ATOM 1764 C C . ILE A 1 230 ? -28.559 -1.311 39.825 1.00 90.81 230 ILE A C 1
ATOM 1766 O O . ILE A 1 230 ? -28.068 -0.632 40.723 1.00 90.81 230 ILE A O 1
ATOM 1770 N N . LEU A 1 231 ? -28.252 -1.138 38.535 1.00 91.06 231 LEU A N 1
ATOM 1771 C CA . LEU A 1 231 ? -27.305 -0.136 38.045 1.00 91.06 231 LEU A CA 1
ATOM 1772 C C . LEU A 1 231 ? -28.002 1.174 37.670 1.00 91.06 231 LEU A C 1
ATOM 1774 O O . LEU A 1 231 ? -27.465 2.247 37.935 1.00 91.06 231 LEU A O 1
ATOM 1778 N N . TYR A 1 232 ? -29.208 1.091 37.101 1.00 94.94 232 TYR A N 1
ATOM 1779 C CA . TYR A 1 232 ? -29.929 2.256 36.595 1.00 94.94 232 TYR A CA 1
ATOM 1780 C C . TYR A 1 232 ? -31.338 2.307 37.173 1.00 94.94 232 TYR A C 1
ATOM 1782 O O . TYR A 1 232 ? -32.211 1.513 36.829 1.00 94.94 232 TYR A O 1
ATOM 1790 N N . THR A 1 233 ? -31.576 3.282 38.045 1.00 92.69 233 THR A N 1
ATOM 1791 C CA . THR A 1 233 ? -32.916 3.574 38.570 1.00 92.69 233 THR A CA 1
ATOM 1792 C C . THR A 1 233 ? -33.695 4.546 37.684 1.00 92.69 233 THR A C 1
ATOM 1794 O O . THR A 1 233 ? -34.906 4.677 37.854 1.00 92.69 233 THR A O 1
ATOM 1797 N N . THR A 1 234 ? -33.024 5.219 36.743 1.00 94.69 234 THR A N 1
ATOM 1798 C CA . THR A 1 234 ? -33.618 6.208 35.836 1.00 94.69 234 THR A CA 1
ATOM 1799 C C . THR A 1 234 ? -33.187 5.974 34.391 1.00 94.69 234 THR A C 1
ATOM 1801 O O . THR A 1 234 ? -32.110 5.434 34.127 1.00 94.69 234 THR A O 1
ATOM 1804 N N . ILE A 1 235 ? -34.032 6.388 33.444 1.00 94.31 235 ILE A N 1
ATOM 1805 C CA . ILE A 1 235 ? -33.775 6.196 32.010 1.00 94.31 235 ILE A CA 1
ATOM 1806 C C . ILE A 1 235 ? -32.591 7.066 31.559 1.00 94.31 235 ILE A C 1
ATOM 1808 O O . ILE A 1 235 ? -31.720 6.583 30.836 1.00 94.31 235 ILE A O 1
ATOM 1812 N N . GLN A 1 236 ? -32.490 8.312 32.038 1.00 96.56 236 GLN A N 1
ATOM 1813 C CA . GLN A 1 236 ? -31.376 9.202 31.695 1.00 96.56 236 GLN A CA 1
ATOM 1814 C C . GLN A 1 236 ? -30.028 8.664 32.195 1.00 96.56 236 GLN A C 1
ATOM 1816 O O . GLN A 1 236 ? -29.022 8.832 31.512 1.00 96.56 236 GLN A O 1
ATOM 1821 N N . ALA A 1 237 ? -29.983 7.976 33.344 1.00 95.44 237 ALA A N 1
ATOM 1822 C CA . ALA A 1 237 ? -28.746 7.364 33.830 1.00 95.44 237 ALA A CA 1
ATOM 1823 C C . ALA A 1 237 ? -28.238 6.268 32.879 1.00 95.44 237 ALA A C 1
ATOM 1825 O O . ALA A 1 237 ? -27.049 6.245 32.565 1.00 95.44 237 ALA A O 1
ATOM 1826 N N . ALA A 1 238 ? -29.135 5.420 32.366 1.00 95.50 238 ALA A N 1
ATOM 1827 C CA . ALA A 1 238 ? -28.779 4.425 31.355 1.00 95.50 238 ALA A CA 1
ATOM 1828 C C . ALA A 1 238 ? -28.345 5.085 30.033 1.00 95.50 238 ALA A C 1
ATOM 1830 O O . ALA A 1 238 ? -27.344 4.688 29.451 1.00 95.50 238 ALA A O 1
ATOM 1831 N N . ILE A 1 239 ? -29.027 6.143 29.580 1.00 95.19 239 ILE A N 1
ATOM 1832 C CA . ILE A 1 239 ? -28.628 6.903 28.378 1.00 95.19 239 ILE A CA 1
ATOM 1833 C C . ILE A 1 239 ? -27.235 7.538 28.538 1.00 95.19 239 ILE A C 1
ATOM 1835 O O . ILE A 1 239 ? -26.420 7.529 27.607 1.00 95.19 239 ILE A O 1
ATOM 1839 N N . ASN A 1 240 ? -26.932 8.076 29.720 1.00 94.81 240 ASN A N 1
ATOM 1840 C CA . ASN A 1 240 ? -25.636 8.683 30.016 1.00 94.81 240 ASN A CA 1
ATOM 1841 C C . ASN A 1 240 ? -24.492 7.664 29.932 1.00 94.81 240 ASN A C 1
ATOM 1843 O O . ASN A 1 240 ? -23.415 8.027 29.457 1.00 94.81 240 ASN A O 1
ATOM 1847 N N . ASP A 1 241 ? -24.735 6.411 30.318 1.00 93.25 241 ASP A N 1
ATOM 1848 C CA . ASP A 1 241 ? -23.736 5.334 30.313 1.00 93.25 241 ASP A CA 1
ATOM 1849 C C . ASP A 1 241 ? -23.651 4.579 28.972 1.00 93.25 241 ASP A C 1
ATOM 1851 O O . ASP A 1 241 ? -22.590 4.091 28.593 1.00 93.25 241 ASP A O 1
ATOM 1855 N N . ALA A 1 242 ? -24.744 4.544 28.205 1.00 92.00 242 ALA A N 1
ATOM 1856 C CA . ALA A 1 242 ? -24.822 3.866 26.912 1.00 92.00 242 ALA A CA 1
ATOM 1857 C C . ALA A 1 242 ? -23.766 4.365 25.901 1.00 92.00 242 ALA A C 1
ATOM 1859 O O . ALA A 1 242 ? -23.550 5.570 25.741 1.00 92.00 242 ALA A O 1
ATOM 1860 N N . ASN A 1 243 ? -23.150 3.451 25.158 1.00 88.75 243 ASN A N 1
ATOM 1861 C CA . ASN A 1 243 ? -22.304 3.728 23.998 1.00 88.75 243 ASN A CA 1
ATOM 1862 C C . ASN A 1 243 ? -23.126 3.751 22.700 1.00 88.75 243 ASN A C 1
ATOM 1864 O O . ASN A 1 243 ? -24.281 3.335 22.659 1.00 88.75 243 ASN A O 1
ATOM 1868 N N . PHE A 1 244 ? -22.536 4.245 21.607 1.00 84.38 244 PHE A N 1
ATOM 1869 C CA . PHE A 1 244 ? -23.186 4.224 20.292 1.00 84.38 244 PHE A CA 1
ATOM 1870 C C . PHE A 1 244 ? -23.620 2.799 19.910 1.00 84.38 244 PHE A C 1
ATOM 1872 O O . PHE A 1 244 ? -22.812 1.875 19.934 1.00 84.38 244 PHE A O 1
ATOM 1879 N N . GLY A 1 245 ? -24.885 2.640 19.517 1.00 86.31 245 GLY A N 1
ATOM 1880 C CA . GLY A 1 245 ? -25.491 1.357 19.160 1.00 86.31 245 GLY A CA 1
ATOM 1881 C C . GLY A 1 245 ? -26.185 0.626 20.311 1.00 86.31 245 GLY A C 1
ATOM 1882 O O . GLY A 1 245 ? -26.974 -0.278 20.035 1.00 86.31 245 GLY A O 1
ATOM 1883 N N . ASP A 1 246 ? -25.958 1.019 21.567 1.00 94.25 246 ASP A N 1
ATOM 1884 C CA . ASP A 1 246 ? -26.592 0.383 22.726 1.00 94.25 246 ASP A CA 1
ATOM 1885 C C . ASP A 1 246 ? -28.119 0.548 22.722 1.00 94.25 246 ASP A C 1
ATOM 1887 O O . ASP A 1 246 ? -28.697 1.455 22.107 1.00 94.25 246 ASP A O 1
ATOM 1891 N N . THR A 1 247 ? -28.787 -0.353 23.440 1.00 94.88 247 THR A N 1
ATOM 1892 C CA . THR A 1 247 ? -30.233 -0.329 23.653 1.00 94.88 247 THR A CA 1
ATOM 1893 C C . THR A 1 247 ? -30.549 -0.133 25.126 1.00 94.88 247 THR A C 1
ATOM 1895 O O . THR A 1 247 ? -30.235 -0.986 25.944 1.00 94.88 247 THR A O 1
ATOM 1898 N N . VAL A 1 248 ? -31.248 0.939 25.471 1.00 95.56 248 VAL A N 1
ATOM 1899 C CA . VAL A 1 248 ? -31.868 1.105 26.786 1.00 95.56 248 VAL A CA 1
ATOM 1900 C C . VAL A 1 248 ? -33.241 0.431 26.759 1.00 95.56 248 VAL A C 1
ATOM 1902 O O . VAL A 1 248 ? -34.135 0.848 26.015 1.00 95.56 248 VAL A O 1
ATOM 1905 N N . LEU A 1 249 ? -33.398 -0.633 27.544 1.00 94.25 249 LEU A N 1
ATOM 1906 C CA . LEU A 1 249 ? -34.632 -1.402 27.674 1.00 94.25 249 LEU A CA 1
ATOM 1907 C C . LEU A 1 249 ? -35.410 -0.933 28.903 1.00 94.25 249 LEU A C 1
ATOM 1909 O O . LEU A 1 249 ? -34.954 -1.079 30.034 1.00 94.25 249 LEU A O 1
ATOM 1913 N N . VAL A 1 250 ? -36.590 -0.368 28.676 1.00 93.88 250 VAL A N 1
ATOM 1914 C CA . VAL A 1 250 ? -37.461 0.172 29.720 1.00 93.88 250 VAL A CA 1
ATOM 1915 C C . VAL A 1 250 ? -38.540 -0.861 30.049 1.00 93.88 250 VAL A C 1
ATOM 1917 O O . VAL A 1 250 ? -39.426 -1.135 29.236 1.00 93.88 250 VAL A O 1
ATOM 1920 N N . HIS A 1 251 ? -38.462 -1.452 31.237 1.00 91.50 251 HIS A N 1
ATOM 1921 C CA . HIS A 1 251 ? -39.443 -2.418 31.723 1.00 91.50 251 HIS A CA 1
ATOM 1922 C C . HIS A 1 251 ? -40.777 -1.745 32.127 1.00 91.50 251 HIS A C 1
ATOM 1924 O O . HIS A 1 251 ? -40.910 -0.520 32.170 1.00 91.50 251 HIS A O 1
ATOM 1930 N N . PRO A 1 252 ? -41.830 -2.526 32.402 1.00 89.19 252 PRO A N 1
ATOM 1931 C CA . PRO A 1 252 ? -43.029 -2.024 33.070 1.00 89.19 252 PRO A CA 1
ATOM 1932 C C . PRO A 1 252 ? -42.731 -1.382 34.427 1.00 89.19 252 PRO A C 1
ATOM 1934 O O . PRO A 1 252 ? -42.005 -1.940 35.250 1.00 89.19 252 PRO A O 1
ATOM 1937 N N . GLY A 1 253 ? -43.333 -0.226 34.689 1.00 86.44 253 GLY A N 1
ATOM 1938 C CA . GLY A 1 253 ? -43.117 0.534 35.915 1.00 86.44 253 GLY A CA 1
ATOM 1939 C C . GLY A 1 253 ? -43.596 1.977 35.810 1.00 86.44 253 GLY A C 1
ATOM 1940 O O . GLY A 1 253 ? -43.919 2.463 34.728 1.00 86.44 253 GLY A O 1
ATOM 1941 N N . THR A 1 254 ? -43.638 2.671 36.948 1.00 87.94 254 THR A N 1
ATOM 1942 C CA . THR A 1 254 ? -43.921 4.111 37.005 1.00 87.94 254 THR A CA 1
ATOM 1943 C C . THR A 1 254 ? -42.618 4.871 37.205 1.00 87.94 254 THR A C 1
ATOM 1945 O O . THR A 1 254 ? -41.987 4.771 38.257 1.00 87.94 254 THR A O 1
ATOM 1948 N N . TYR A 1 255 ? -42.225 5.632 36.193 1.00 88.81 255 TYR A N 1
ATOM 1949 C CA . TYR A 1 255 ? -40.992 6.402 36.160 1.00 88.81 255 TYR A CA 1
ATOM 1950 C C . TYR A 1 255 ? -41.320 7.864 36.443 1.00 88.81 255 TYR A C 1
ATOM 1952 O O . TYR A 1 255 ? -41.944 8.534 35.625 1.00 88.81 255 TYR A O 1
ATOM 1960 N N . THR A 1 256 ? -40.923 8.343 37.621 1.00 87.06 256 THR A N 1
ATOM 1961 C CA . THR A 1 256 ? -41.200 9.705 38.096 1.00 87.06 256 THR A CA 1
ATOM 1962 C C . THR A 1 256 ? -39.897 10.500 38.233 1.00 87.06 256 THR A C 1
ATOM 1964 O O . THR A 1 256 ? -38.809 9.928 38.351 1.00 87.06 256 THR A O 1
ATOM 1967 N N . GLY A 1 257 ? -39.993 11.830 38.245 1.00 86.50 257 GLY A N 1
ATOM 1968 C CA . GLY A 1 257 ? -38.850 12.716 38.483 1.00 86.50 257 GLY A CA 1
ATOM 1969 C C . GLY A 1 257 ? -38.070 13.129 37.222 1.00 86.50 257 GLY A C 1
ATOM 1970 O O . GLY A 1 257 ? -38.376 12.677 36.120 1.00 86.50 257 GLY A O 1
ATOM 1971 N N . PRO A 1 258 ? -37.087 14.037 37.372 1.00 84.56 258 PRO A N 1
ATOM 1972 C CA . PRO A 1 258 ? -36.454 14.743 36.254 1.00 84.56 258 PRO A CA 1
ATOM 1973 C C . PRO A 1 258 ? -35.673 13.839 35.288 1.00 84.56 258 PRO A C 1
ATOM 1975 O O . PRO A 1 258 ? -35.734 14.071 34.093 1.00 84.56 258 PRO A O 1
ATOM 1978 N N . ASP A 1 259 ? -35.024 12.774 35.763 1.00 91.12 259 ASP A N 1
ATOM 1979 C CA . ASP A 1 259 ? -34.170 11.893 34.939 1.00 91.12 259 ASP A CA 1
ATOM 1980 C C . ASP A 1 259 ? -34.938 10.766 34.215 1.00 91.12 259 ASP A C 1
ATOM 1982 O O . ASP A 1 259 ? -34.354 9.813 33.694 1.00 91.12 259 ASP A O 1
ATOM 1986 N N . ASN A 1 260 ? -36.267 10.844 34.219 1.00 90.12 260 ASN A N 1
ATOM 1987 C CA . ASN A 1 260 ? -37.165 9.894 33.563 1.00 90.12 260 ASN A CA 1
ATOM 1988 C C . ASN A 1 260 ? -38.049 10.550 32.491 1.00 90.12 260 ASN A C 1
ATOM 1990 O O . ASN A 1 260 ? -38.788 9.854 31.798 1.00 90.12 260 ASN A O 1
ATOM 1994 N N . ARG A 1 261 ? -37.964 11.875 32.345 1.00 86.12 261 ARG A N 1
ATOM 1995 C CA . ARG A 1 261 ? -38.699 12.685 31.368 1.00 86.12 261 ARG A CA 1
ATOM 1996 C C . ARG A 1 261 ? -37.737 13.648 30.682 1.00 86.12 261 ARG A C 1
ATOM 1998 O O . ARG A 1 261 ? -36.643 13.861 31.185 1.00 86.12 261 ARG A O 1
ATOM 2005 N N . ASP A 1 262 ? -38.144 14.220 29.551 1.00 87.38 262 ASP A N 1
ATOM 2006 C CA . ASP A 1 262 ? -37.324 15.184 28.798 1.00 87.38 262 ASP A CA 1
ATOM 2007 C C . ASP A 1 262 ? -35.900 14.661 28.499 1.00 87.38 262 ASP A C 1
ATOM 2009 O O . ASP A 1 262 ? -34.913 15.382 28.626 1.00 87.38 262 ASP A O 1
ATOM 2013 N N . LEU A 1 263 ? -35.810 13.374 28.137 1.00 90.56 263 LEU A N 1
ATOM 2014 C CA . LEU A 1 263 ? -34.551 12.641 27.995 1.00 90.56 263 LEU A CA 1
ATOM 2015 C C . LEU A 1 263 ? -33.641 13.263 26.926 1.00 90.56 263 LEU A C 1
ATOM 2017 O O . LEU A 1 263 ? -34.059 13.469 25.784 1.00 90.56 263 LEU A O 1
ATOM 2021 N N . ASP A 1 264 ? -32.376 13.481 27.280 1.00 93.88 264 ASP A N 1
ATOM 2022 C CA . ASP A 1 264 ? -31.331 13.951 26.376 1.00 93.88 264 ASP A CA 1
ATOM 2023 C C . ASP A 1 264 ? -30.437 12.786 25.952 1.00 93.88 264 ASP A C 1
ATOM 2025 O O . ASP A 1 264 ? -29.758 12.157 26.762 1.00 93.88 264 ASP A O 1
ATOM 2029 N N . PHE A 1 265 ? -30.414 12.512 24.652 1.00 91.81 265 PHE A N 1
ATOM 2030 C CA . PHE A 1 265 ? -29.619 11.439 24.063 1.00 91.81 265 PHE A CA 1
ATOM 2031 C C . PHE A 1 265 ? -28.142 11.824 23.908 1.00 91.81 265 PHE A C 1
ATOM 2033 O O . PHE A 1 265 ? -27.344 10.992 23.482 1.00 91.81 265 PHE A O 1
ATOM 2040 N N . LEU A 1 266 ? -27.755 13.067 24.227 1.00 92.12 266 LEU A N 1
ATOM 2041 C CA . LEU A 1 266 ? -26.378 13.574 24.167 1.00 92.12 266 LEU A CA 1
ATOM 2042 C C . LEU A 1 266 ? -25.736 13.432 22.772 1.00 92.12 266 LEU A C 1
ATOM 2044 O O . LEU A 1 266 ? -24.519 13.313 22.640 1.00 92.12 266 LEU A O 1
ATOM 2048 N N . GLY A 1 267 ? -26.558 13.389 21.718 1.00 89.81 267 GLY A N 1
ATOM 2049 C CA . GLY A 1 267 ? -26.117 13.115 20.346 1.00 89.81 267 GLY A CA 1
ATOM 2050 C C . GLY A 1 267 ? -25.699 11.661 20.080 1.00 89.81 267 GLY A C 1
ATOM 2051 O O . GLY A 1 267 ? -25.157 11.374 19.011 1.00 89.81 267 GLY A O 1
ATOM 2052 N N . LYS A 1 268 ? -25.942 10.734 21.016 1.00 88.56 268 LYS A N 1
ATOM 2053 C CA . LYS A 1 268 ? -25.637 9.310 20.856 1.00 88.56 268 LYS A CA 1
ATOM 2054 C C . LYS A 1 268 ? -26.678 8.627 19.970 1.00 88.56 268 LYS A C 1
ATOM 2056 O O . LYS A 1 268 ? -27.883 8.786 20.156 1.00 88.56 268 LYS A O 1
ATOM 2061 N N . ALA A 1 269 ? -26.209 7.802 19.038 1.00 90.50 269 ALA A N 1
ATOM 2062 C CA . ALA A 1 269 ? -27.071 6.939 18.235 1.00 90.50 269 ALA A CA 1
ATOM 2063 C C . ALA A 1 269 ? -27.410 5.658 19.020 1.00 90.50 269 ALA A C 1
ATOM 2065 O O . ALA A 1 269 ? -26.784 4.622 18.810 1.00 90.50 269 ALA A O 1
ATOM 2066 N N . ILE A 1 270 ? -28.360 5.748 19.953 1.00 92.56 270 ILE A N 1
ATOM 2067 C CA . ILE A 1 270 ? -28.837 4.632 20.791 1.00 92.56 270 ILE A CA 1
ATOM 2068 C C . ILE A 1 270 ? -30.319 4.352 20.546 1.00 92.56 270 ILE A C 1
ATOM 2070 O O . ILE A 1 270 ? -31.053 5.205 20.045 1.00 92.56 270 ILE A O 1
ATOM 2074 N N . THR A 1 271 ? -30.774 3.165 20.937 1.00 93.12 271 THR A N 1
ATOM 2075 C CA . THR A 1 271 ? -32.198 2.811 20.931 1.00 93.12 271 THR A CA 1
ATOM 2076 C C . THR A 1 271 ? -32.743 2.859 22.351 1.00 93.12 271 THR A C 1
ATOM 2078 O O . THR A 1 271 ? -32.198 2.206 23.227 1.00 93.12 271 THR A O 1
ATOM 2081 N N . VAL A 1 272 ? -33.842 3.569 22.593 1.00 93.12 272 VAL A N 1
ATOM 2082 C CA . VAL A 1 272 ? -34.604 3.459 23.850 1.00 93.12 272 VAL A CA 1
ATOM 2083 C C . VAL A 1 272 ? -35.938 2.808 23.511 1.00 93.12 272 VAL A C 1
ATOM 2085 O O . VAL A 1 272 ? -36.658 3.310 22.648 1.00 93.12 272 VAL A O 1
ATOM 2088 N N . ARG A 1 273 ? -36.266 1.673 24.137 1.00 90.62 273 ARG A N 1
ATOM 2089 C CA . ARG A 1 273 ? -37.502 0.932 23.836 1.00 90.62 273 ARG A CA 1
ATOM 2090 C C . ARG A 1 273 ? -38.094 0.245 25.059 1.00 90.62 273 ARG A C 1
ATOM 2092 O O . ARG A 1 273 ? -37.371 -0.098 25.987 1.00 90.62 273 ARG A O 1
ATOM 2099 N N . SER A 1 274 ? -39.401 -0.004 25.014 1.00 88.38 274 SER A N 1
ATOM 2100 C CA . SER A 1 274 ? -40.079 -0.871 25.982 1.00 88.38 274 SER A CA 1
ATOM 2101 C C . SER A 1 274 ? -39.715 -2.347 25.762 1.00 88.38 274 SER A C 1
ATOM 2103 O O . SER A 1 274 ? -39.323 -2.726 24.656 1.00 88.38 274 SER A O 1
ATOM 2105 N N . ASP A 1 275 ? -39.869 -3.169 26.802 1.00 81.81 275 ASP A N 1
ATOM 2106 C CA . ASP A 1 275 ? -39.639 -4.625 26.796 1.00 81.81 275 ASP A CA 1
ATOM 2107 C C . ASP A 1 275 ? -40.422 -5.347 25.681 1.00 81.81 275 ASP A C 1
ATOM 2109 O O . ASP A 1 275 ? -39.897 -6.199 24.963 1.00 81.81 275 ASP A O 1
ATOM 2113 N N . ASN A 1 276 ? -41.672 -4.927 25.457 1.00 80.69 276 ASN A N 1
ATOM 2114 C CA . ASN A 1 276 ? -42.497 -5.387 24.345 1.00 80.69 276 ASN A CA 1
ATOM 2115 C C . ASN A 1 276 ? -43.393 -4.248 23.825 1.00 80.69 276 ASN A C 1
ATOM 2117 O O . ASN A 1 276 ? -44.504 -4.060 24.323 1.00 80.69 276 ASN A O 1
ATOM 2121 N N . PRO A 1 277 ? -42.934 -3.478 22.825 1.00 74.62 277 PRO A N 1
ATOM 2122 C CA . PRO A 1 277 ? -43.665 -2.311 22.338 1.00 74.62 277 PRO A CA 1
ATOM 2123 C C . PRO A 1 277 ? -44.958 -2.661 21.579 1.00 74.62 277 PRO A C 1
ATOM 2125 O O . PRO A 1 277 ? -45.799 -1.785 21.398 1.00 74.62 277 PRO A O 1
ATOM 2128 N N . GLU A 1 278 ? -45.139 -3.918 21.159 1.00 79.25 278 GLU A N 1
ATOM 2129 C CA . GLU A 1 278 ? -46.335 -4.389 20.439 1.00 79.25 278 GLU A CA 1
ATOM 2130 C C . GLU A 1 278 ? -47.412 -4.962 21.381 1.00 79.25 278 GLU A C 1
ATOM 2132 O O . GLU A 1 278 ? -48.551 -5.195 20.970 1.00 79.25 278 GLU A O 1
ATOM 2137 N N . ASP A 1 279 ? -47.082 -5.188 22.658 1.00 80.88 279 ASP A N 1
ATOM 2138 C CA . ASP A 1 279 ? -48.026 -5.674 23.665 1.00 80.88 279 ASP A CA 1
ATOM 2139 C C . ASP A 1 279 ? -48.618 -4.505 24.458 1.00 80.88 279 ASP A C 1
ATOM 2141 O O . ASP A 1 279 ? -47.959 -3.870 25.285 1.00 80.88 279 ASP A O 1
ATOM 2145 N N . GLN A 1 280 ? -49.911 -4.244 24.241 1.00 72.81 280 GLN A N 1
ATOM 2146 C CA . GLN A 1 280 ? -50.634 -3.193 24.957 1.00 72.81 280 GLN A CA 1
ATOM 2147 C C . GLN A 1 280 ? -50.591 -3.366 26.482 1.00 72.81 280 GLN A C 1
ATOM 2149 O O . GLN A 1 280 ? -50.628 -2.365 27.194 1.00 72.81 280 GLN A O 1
ATOM 2154 N N . GLY A 1 281 ? -50.497 -4.589 27.008 1.00 71.19 281 GLY A N 1
ATOM 2155 C CA . GLY A 1 281 ? -50.388 -4.837 28.447 1.00 71.19 281 GLY A CA 1
ATOM 2156 C C . GLY A 1 281 ? -49.058 -4.359 29.036 1.00 71.19 281 GLY A C 1
ATOM 2157 O O . GLY A 1 281 ? -49.027 -3.857 30.158 1.00 71.19 281 GLY A O 1
ATOM 2158 N N . VAL A 1 282 ? -47.974 -4.441 28.263 1.00 71.88 282 VAL A N 1
ATOM 2159 C CA . VAL A 1 282 ? -46.642 -3.941 28.644 1.00 71.88 282 VAL A CA 1
ATOM 2160 C C . VAL A 1 282 ? -46.586 -2.422 28.491 1.00 71.88 282 VAL A C 1
ATOM 2162 O O . VAL A 1 282 ? -46.197 -1.722 29.419 1.00 71.88 282 VAL A O 1
ATOM 2165 N N . VAL A 1 283 ? -47.092 -1.883 27.378 1.00 72.38 283 VAL A N 1
ATOM 2166 C CA . VAL A 1 283 ? -47.107 -0.429 27.139 1.00 72.38 283 VAL A CA 1
ATOM 2167 C C . VAL A 1 283 ? -47.965 0.311 28.168 1.00 72.38 283 VAL A C 1
ATOM 2169 O O . VAL A 1 283 ? -47.563 1.356 28.666 1.00 72.38 283 VAL A O 1
ATOM 2172 N N . THR A 1 284 ? -49.135 -0.225 28.532 1.00 68.38 284 THR A N 1
ATOM 2173 C CA . THR A 1 284 ? -50.033 0.419 29.513 1.00 68.38 284 THR A CA 1
ATOM 2174 C C . THR A 1 284 ? -49.517 0.359 30.949 1.00 68.38 284 THR A C 1
ATOM 2176 O O . THR A 1 284 ? -49.990 1.118 31.795 1.00 68.38 284 THR A O 1
ATOM 2179 N N . THR A 1 285 ? -48.554 -0.520 31.232 1.00 73.25 285 THR A N 1
ATOM 2180 C CA . THR A 1 285 ? -47.927 -0.660 32.552 1.00 73.25 285 THR A CA 1
ATOM 2181 C C . THR A 1 285 ? -46.560 0.028 32.640 1.00 73.25 285 THR A C 1
ATOM 2183 O O . THR A 1 285 ? -46.055 0.219 33.745 1.00 73.25 285 THR A O 1
ATOM 2186 N N . THR A 1 286 ? -45.989 0.478 31.517 1.00 79.31 286 THR A N 1
ATOM 2187 C CA . THR A 1 286 ? -44.855 1.413 31.455 1.00 79.31 286 THR A CA 1
ATOM 2188 C C . THR A 1 286 ? -45.372 2.857 31.424 1.00 79.31 286 THR A C 1
ATOM 2190 O O . THR A 1 286 ? -45.796 3.365 30.390 1.00 79.31 286 THR A O 1
ATOM 2193 N N . ILE A 1 287 ? -45.332 3.541 32.566 1.00 75.25 287 ILE A N 1
ATOM 2194 C CA . ILE A 1 287 ? -45.845 4.904 32.738 1.00 75.25 287 ILE A CA 1
ATOM 2195 C C . ILE A 1 287 ? -44.669 5.852 32.975 1.00 75.25 287 ILE A C 1
ATOM 2197 O O . ILE A 1 287 ? -43.993 5.749 33.997 1.00 75.25 287 ILE A O 1
ATOM 2201 N N . ILE A 1 288 ? -44.451 6.799 32.060 1.00 76.50 288 ILE A N 1
ATOM 2202 C CA . ILE A 1 288 ? -43.596 7.968 32.304 1.00 76.50 288 ILE A CA 1
ATOM 2203 C C . ILE A 1 288 ? -44.495 9.060 32.886 1.00 76.50 288 ILE A C 1
ATOM 2205 O O . ILE A 1 288 ? -45.358 9.587 32.186 1.00 76.50 288 ILE A O 1
ATOM 2209 N N . ASP A 1 289 ? -44.336 9.342 34.175 1.00 64.94 289 ASP A N 1
ATOM 2210 C CA . ASP A 1 289 ? -45.192 10.261 34.925 1.00 64.94 289 ASP A CA 1
ATOM 2211 C C . ASP A 1 289 ? -44.558 11.663 34.957 1.00 64.94 289 ASP A C 1
ATOM 2213 O O . ASP A 1 289 ? -43.450 11.857 35.477 1.00 64.94 289 ASP A O 1
ATOM 2217 N N . CYS A 1 290 ? -45.238 12.624 34.327 1.00 59.22 290 CYS A N 1
ATOM 2218 C CA . CYS A 1 290 ? -44.745 13.973 34.033 1.00 59.22 290 CYS A CA 1
ATOM 2219 C C . CYS A 1 290 ? -45.222 15.034 35.036 1.00 59.22 290 CYS A C 1
ATOM 2221 O O . CYS A 1 290 ? -46.429 15.070 35.353 1.00 59.22 290 CYS A O 1
#

InterPro domains:
  IPR003961 Fibronectin type III [SM00060] (19-98)
  IPR003961 Fibronectin type III [SM00060] (127-206)
  IPR011050 Pectin lyase fold/virulence factor [SSF51126] (232-278)
  IPR012334 Pectin lyase fold [G3DSA:2.160.20.10] (231-289)
  IPR013783 Immunoglobulin-like fold [G3DSA:2.60.40.10] (23-122)
  IPR013783 Immunoglobulin-like fold [G3DSA:2.60.40.10] (144-228)
  IPR036116 Fibronectin type III superfamily [SSF49265] (18-214)

Organism: NCBI:txid412755

Foldseek 3Di:
DDPPPDDPPPPQDQDWWPPFFWAFDVLFDFEAQAFFKTKGATPDTDDPQAKWKWKAFPPDRVQIPPTDNGRMDMGGRHHGQDKIKIKMKMFGNTPVRHIGDIDDIDIYTHHDPFGQQWWPSLEKEWPAFWEDPDLFKIKTFIDQTDHPADDKKKKKAFPDKAPPVPPDRRVQIPPIGSGRMDMDGRHDFIKIKIWMKIFGNTPVRHIGHIYPIGMYGRHDDAEEAEEPDPQDVAQLSSLVVGAAAHEDEYWFDEHDDDRHPPHDNVPGNYHYDYPDPPDPVGVVRRHDDD

Radius of gyration: 30.18 Å; chains: 1; bounding box: 80×28×86 Å

Sequence (290 aa):
RVNLGRTIDSLEDTAPPVPDPPEWEPGLEPNETGRFTIAMEVRECTDDAGVEYYFECVTDSSFDSGWQSSPGYIATGLAENTTYTFRVKARDNSPNQNETDWSIGKSATTDLNTDTSPPFPPKSRWAMEPRKFTETIIGMAAKISSDENGPVVYYFDCTACSDPCVPDANVFDSGWQTGSTYLIPGLSYATYTFQVKARDSSANQNETAWSSAASVTLAPPPQVLEVPSILYTTIQAAINDANFGDTVLVHPGTYTGPDNRDLDFLGKAITVRSDNPEDQGVVTTTIIDC